Protein AF-A0A375HVG2-F1 (afdb_monomer_lite)

Secondary structure (DSSP, 8-state):
-HHHHHHHHHHHHHHHHHHHHHHHHHHHHTT-GGGPPP----HHHHHHHHHHHHHHHHHHHHHHHHSBTTB-----GGG--BTTBSSHHHHHHHT----HHHHHHHHHHHHTTTHHHHHHHHHHHHHHHHB-TTSTTSEEEETTEEEEEEE--EEEESSSS-EEEE-TTTHHHHHHHHHHHHHHHHHTT-HHHHHHHHH--TTS-EETTEEEEETTEEEEE-SSEEEEEEEPP--

pLDDT: mean 88.25, std 8.37, range [32.62, 95.25]

Sequence (235 aa):
MYNALVEAFRSAQGASLDAYDRVCALAAQVRADATIVPVPIDQAGDFRRFLRRLVASLIDRASKEFGIEGAPVCIDETRIPVNGHPNIWEAIRAGDTPDLDRYWRVLAERYQASGRALAYRQVAETLAAALQFDQPNAVRRHAKVVRLRLKAPSLPVAAARPSRRVAADAHADVRAALLALAAYAQDAGEPALAGCLRQFDHGEVFAAQQRRTFPGLDVLQYNEYWELRFAARLG

Organism: NCBI:txid1040979

Structure (mmCIF, N/CA/C/O backbone):
data_AF-A0A375HVG2-F1
#
_entry.id   AF-A0A375HVG2-F1
#
loop_
_atom_site.group_PDB
_atom_site.id
_atom_site.type_symbol
_atom_site.label_atom_id
_atom_site.label_alt_id
_atom_site.label_comp_id
_atom_site.label_asym_id
_atom_site.label_entity_id
_atom_site.label_seq_id
_atom_site.pdbx_PDB_ins_code
_atom_site.Cartn_x
_atom_site.Cartn_y
_atom_site.Cartn_z
_atom_site.occupancy
_atom_site.B_iso_or_equiv
_atom_site.auth_seq_id
_atom_site.auth_comp_id
_atom_site.auth_asym_id
_atom_site.auth_atom_id
_atom_site.pdbx_PDB_model_num
ATOM 1 N N . MET A 1 1 ? -0.424 6.682 -23.357 1.00 82.75 1 MET A N 1
ATOM 2 C CA . MET A 1 1 ? 0.373 7.654 -22.575 1.00 82.75 1 MET A CA 1
ATOM 3 C C . MET A 1 1 ? 1.664 7.025 -22.063 1.00 82.75 1 MET A C 1
ATOM 5 O O . MET A 1 1 ? 2.717 7.625 -22.229 1.00 82.75 1 MET A O 1
ATOM 9 N N . TYR A 1 2 ? 1.615 5.835 -21.463 1.00 89.75 2 TYR A N 1
ATOM 10 C CA . TYR A 1 2 ? 2.801 5.157 -20.939 1.00 89.75 2 TYR A CA 1
ATOM 11 C C . TYR A 1 2 ? 3.725 4.650 -22.050 1.00 89.75 2 TYR A C 1
ATOM 13 O O . TYR A 1 2 ? 4.940 4.767 -21.919 1.00 89.75 2 TYR A O 1
ATOM 21 N N . ASN A 1 3 ? 3.174 4.179 -23.174 1.00 91.06 3 ASN A N 1
ATOM 22 C CA . ASN A 1 3 ? 3.994 3.713 -24.297 1.00 91.06 3 ASN A CA 1
ATOM 23 C C . ASN A 1 3 ? 4.786 4.860 -24.941 1.00 91.06 3 ASN A C 1
ATOM 25 O O . ASN A 1 3 ? 5.953 4.681 -25.265 1.00 91.06 3 ASN A O 1
ATOM 29 N N . ALA A 1 4 ? 4.214 6.067 -25.004 1.00 91.94 4 ALA A N 1
ATOM 30 C CA . ALA A 1 4 ? 4.925 7.253 -25.485 1.00 91.94 4 ALA A CA 1
ATOM 31 C C . ALA A 1 4 ? 6.157 7.591 -24.618 1.00 91.94 4 ALA A C 1
ATOM 33 O O . ALA A 1 4 ? 7.190 7.997 -25.140 1.00 91.94 4 ALA A O 1
ATOM 34 N N . LEU A 1 5 ? 6.087 7.379 -23.295 1.00 92.56 5 LEU A N 1
ATOM 35 C CA . LEU A 1 5 ? 7.249 7.534 -22.407 1.00 92.56 5 LEU A CA 1
ATOM 36 C C . LEU A 1 5 ? 8.311 6.457 -22.658 1.00 92.56 5 LEU A C 1
ATOM 38 O O . LEU A 1 5 ? 9.505 6.749 -22.611 1.00 92.56 5 LEU A O 1
ATOM 42 N N . VAL A 1 6 ? 7.887 5.221 -22.930 1.00 93.12 6 VAL A N 1
ATOM 43 C CA . VAL A 1 6 ? 8.789 4.115 -23.284 1.00 93.12 6 VAL A CA 1
ATOM 44 C C . VAL A 1 6 ? 9.513 4.400 -24.602 1.00 93.12 6 VAL A C 1
ATOM 46 O O . VAL A 1 6 ? 10.727 4.215 -24.687 1.00 93.12 6 VAL A O 1
ATOM 49 N N . GLU A 1 7 ? 8.793 4.895 -25.607 1.00 93.00 7 GLU A N 1
ATOM 50 C CA . GLU A 1 7 ? 9.349 5.307 -26.900 1.00 93.00 7 GLU A CA 1
ATOM 51 C C . GLU A 1 7 ? 10.313 6.489 -26.756 1.00 93.00 7 GLU A C 1
ATOM 53 O O . GLU A 1 7 ? 11.428 6.433 -27.274 1.00 93.00 7 GLU A O 1
ATOM 58 N N . ALA A 1 8 ? 9.941 7.518 -25.989 1.00 92.06 8 ALA A N 1
ATOM 59 C CA . ALA A 1 8 ? 10.806 8.666 -25.723 1.00 92.06 8 ALA A CA 1
ATOM 60 C C . ALA A 1 8 ? 12.113 8.253 -25.027 1.00 92.06 8 ALA A C 1
ATOM 62 O O . ALA A 1 8 ? 13.190 8.715 -25.405 1.00 92.06 8 ALA A O 1
ATOM 63 N N . PHE A 1 9 ? 12.042 7.343 -24.050 1.00 91.31 9 PHE A N 1
ATOM 64 C CA . PHE A 1 9 ? 13.231 6.829 -23.370 1.00 91.31 9 PHE A CA 1
ATOM 65 C C . PHE A 1 9 ? 14.149 6.058 -24.329 1.00 91.31 9 PHE A C 1
ATOM 67 O O . PHE A 1 9 ? 15.359 6.279 -24.334 1.00 91.31 9 PHE A O 1
ATOM 74 N N . ARG A 1 10 ? 13.587 5.204 -25.194 1.00 89.94 10 ARG A N 1
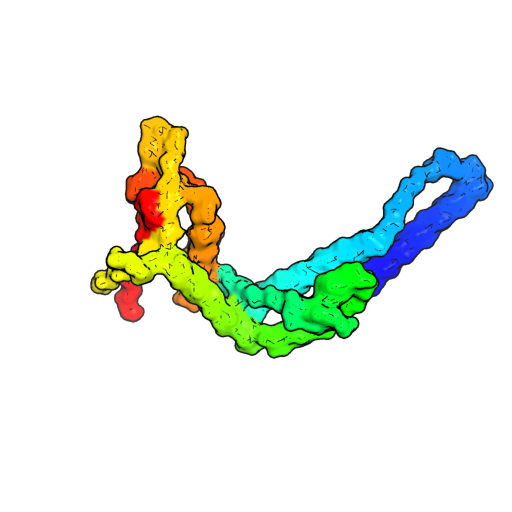ATOM 75 C CA . ARG A 1 10 ? 14.359 4.501 -26.233 1.00 89.94 10 ARG A CA 1
ATOM 76 C C . ARG A 1 10 ? 15.015 5.458 -27.217 1.00 89.94 10 ARG A C 1
ATOM 78 O O . ARG A 1 10 ? 16.192 5.302 -27.527 1.00 89.94 10 ARG A O 1
ATOM 85 N N . SER A 1 11 ? 14.274 6.466 -27.672 1.00 90.62 11 SER A N 1
ATOM 86 C CA . SER A 1 11 ? 14.813 7.497 -28.557 1.00 90.62 11 SER A CA 1
ATOM 87 C C . SER A 1 11 ? 15.970 8.251 -27.898 1.00 90.62 11 SER A C 1
ATOM 89 O O . SER A 1 11 ? 16.958 8.547 -28.566 1.00 90.62 11 SER A O 1
ATOM 91 N N . ALA A 1 12 ? 15.881 8.532 -26.595 1.00 89.38 12 ALA A N 1
ATOM 92 C CA . ALA A 1 12 ? 16.954 9.174 -25.843 1.00 89.38 12 ALA A CA 1
ATOM 93 C C . ALA A 1 12 ? 18.195 8.275 -25.706 1.00 89.38 12 ALA A C 1
ATOM 95 O O . ALA A 1 12 ? 19.315 8.762 -25.852 1.00 89.38 12 ALA A O 1
ATOM 96 N N . GLN A 1 13 ? 18.018 6.966 -25.483 1.00 89.38 13 GLN A N 1
ATOM 97 C CA . GLN A 1 13 ? 19.133 6.010 -25.469 1.00 89.38 13 GLN A CA 1
ATOM 98 C C . GLN A 1 13 ? 19.845 5.943 -26.826 1.00 89.38 13 GLN A C 1
ATOM 100 O O . GLN A 1 13 ? 21.074 5.989 -26.862 1.00 89.38 13 GLN A O 1
ATOM 105 N N . GLY A 1 14 ? 19.084 5.897 -27.927 1.00 88.12 14 GLY A N 1
ATOM 106 C CA . GLY A 1 14 ? 19.636 5.934 -29.285 1.00 88.12 14 GLY A CA 1
ATOM 107 C C . GLY A 1 14 ? 20.424 7.217 -29.549 1.00 88.12 14 GLY A C 1
ATOM 108 O O . GLY A 1 14 ? 21.601 7.162 -29.886 1.00 88.12 14 GLY A O 1
ATOM 109 N N . ALA A 1 15 ? 19.830 8.379 -29.265 1.00 89.06 15 ALA A N 1
ATOM 110 C CA . ALA A 1 15 ? 20.497 9.668 -29.450 1.00 89.06 15 ALA A CA 1
ATOM 111 C C . ALA A 1 15 ? 21.774 9.817 -28.600 1.00 89.06 15 ALA A C 1
ATOM 113 O O . ALA A 1 15 ? 22.742 10.440 -29.041 1.00 89.06 15 ALA A O 1
ATOM 114 N N . SER A 1 16 ? 21.790 9.248 -27.389 1.00 86.81 16 SER A N 1
ATOM 115 C CA . SER A 1 16 ? 22.972 9.238 -26.521 1.00 86.81 16 SER A CA 1
ATOM 116 C C . SER A 1 16 ? 24.096 8.371 -27.085 1.00 86.81 16 SER A C 1
ATOM 118 O O . SER A 1 16 ? 25.260 8.752 -26.965 1.00 86.81 16 SER A O 1
ATOM 120 N N . LEU A 1 17 ? 23.765 7.228 -27.690 1.00 86.19 17 LEU A N 1
ATOM 121 C CA . LEU A 1 17 ? 24.739 6.367 -28.358 1.00 86.19 17 LEU A CA 1
ATOM 122 C C . LEU A 1 17 ? 25.322 7.069 -29.584 1.00 86.19 17 LEU A C 1
ATOM 124 O O . LEU A 1 17 ? 26.533 7.220 -29.676 1.00 86.19 17 LEU A O 1
ATOM 128 N N . ASP A 1 18 ? 24.462 7.624 -30.440 1.00 88.56 18 ASP A N 1
ATOM 129 C CA . ASP A 1 18 ? 24.886 8.364 -31.631 1.00 88.56 18 ASP A CA 1
ATOM 130 C C . ASP A 1 18 ? 25.778 9.565 -31.278 1.00 88.56 18 ASP A C 1
ATOM 132 O O . ASP A 1 18 ? 26.654 9.971 -32.043 1.00 88.56 18 ASP A O 1
ATOM 136 N N . ALA A 1 19 ? 25.529 10.216 -30.138 1.00 87.88 19 ALA A N 1
ATOM 137 C CA . ALA A 1 19 ? 26.377 11.295 -29.643 1.00 87.88 19 ALA A CA 1
ATOM 138 C C . ALA A 1 19 ? 27.746 10.778 -29.175 1.00 87.88 19 ALA A C 1
ATOM 140 O O . ALA A 1 19 ? 28.762 11.393 -29.499 1.00 87.88 19 ALA A O 1
ATOM 141 N N . TYR A 1 20 ? 27.778 9.652 -28.459 1.00 86.81 20 TYR A N 1
ATOM 142 C CA . TYR A 1 20 ? 29.020 9.024 -28.014 1.00 86.81 20 TYR A CA 1
ATOM 143 C C . TYR A 1 20 ? 29.871 8.556 -29.202 1.00 86.81 20 TYR A C 1
ATOM 145 O O . TYR A 1 20 ? 31.042 8.919 -29.294 1.00 86.81 20 TYR A O 1
ATOM 153 N N . ASP A 1 21 ? 29.260 7.875 -30.172 1.00 87.50 21 ASP A N 1
ATOM 154 C CA . ASP A 1 21 ? 29.932 7.396 -31.382 1.00 87.50 21 ASP A CA 1
ATOM 155 C C . ASP A 1 21 ? 30.514 8.552 -32.207 1.00 87.50 21 ASP A C 1
ATOM 157 O O . ASP A 1 21 ? 31.628 8.459 -32.728 1.00 87.50 21 ASP A O 1
ATOM 161 N N . ARG A 1 22 ? 29.811 9.693 -32.269 1.00 88.50 22 ARG A N 1
ATOM 162 C CA . ARG A 1 22 ? 30.330 10.919 -32.897 1.00 88.50 22 ARG A CA 1
ATOM 163 C C . ARG A 1 22 ? 31.565 11.465 -32.186 1.00 88.50 22 ARG A C 1
ATOM 165 O O . ARG A 1 22 ? 32.509 11.873 -32.859 1.00 88.50 22 ARG A O 1
ATOM 172 N N . VAL A 1 23 ? 31.586 11.468 -30.853 1.00 87.81 23 VAL A N 1
ATOM 173 C CA . VAL A 1 23 ? 32.768 11.884 -30.078 1.00 87.81 23 VAL A CA 1
ATOM 174 C C . VAL A 1 23 ? 33.929 10.920 -30.316 1.00 87.81 23 VAL A C 1
ATOM 176 O O . VAL A 1 23 ? 35.047 11.375 -30.552 1.00 87.81 23 VAL A O 1
ATOM 179 N N . CYS A 1 24 ? 33.663 9.612 -30.336 1.00 87.00 24 CYS A N 1
ATOM 180 C CA . CYS A 1 24 ? 34.668 8.601 -30.654 1.00 87.00 24 CYS A CA 1
ATOM 181 C C . CYS A 1 24 ? 35.276 8.808 -32.047 1.00 87.00 24 CYS A C 1
ATOM 183 O O . CYS A 1 24 ? 36.497 8.837 -32.191 1.00 87.00 24 CYS A O 1
ATOM 185 N N . ALA A 1 25 ? 34.439 9.034 -33.061 1.00 87.88 25 ALA A N 1
ATOM 186 C CA . ALA A 1 25 ? 34.894 9.302 -34.421 1.00 87.88 25 ALA A CA 1
ATOM 187 C C . ALA A 1 25 ? 35.736 10.588 -34.521 1.00 87.88 25 ALA A C 1
ATOM 189 O O . ALA A 1 25 ? 36.753 10.606 -35.216 1.00 87.88 25 ALA A O 1
ATOM 190 N N . LEU A 1 26 ? 35.344 11.658 -33.820 1.00 89.31 26 LEU A N 1
ATOM 191 C CA . LEU A 1 26 ? 36.096 12.916 -33.794 1.00 89.31 26 LEU A CA 1
ATOM 192 C C . LEU A 1 26 ? 37.452 12.764 -33.096 1.00 89.31 26 LEU A C 1
ATOM 194 O O . LEU A 1 26 ? 38.451 13.270 -33.604 1.00 89.31 26 LEU A O 1
ATOM 198 N N . ALA A 1 27 ? 37.515 12.049 -31.971 1.00 88.06 27 ALA A N 1
ATOM 199 C CA . ALA A 1 27 ? 38.774 11.803 -31.270 1.00 88.06 27 ALA A CA 1
ATOM 200 C C . ALA A 1 27 ? 39.764 11.005 -32.134 1.00 88.06 27 ALA A C 1
ATOM 202 O O . ALA A 1 27 ? 40.949 11.346 -32.167 1.00 88.06 27 ALA A O 1
ATOM 203 N N . ALA A 1 28 ? 39.269 10.021 -32.892 1.00 87.50 28 ALA A N 1
ATOM 204 C CA . ALA A 1 28 ? 40.076 9.234 -33.820 1.00 87.50 28 ALA A CA 1
ATOM 205 C C . ALA A 1 28 ? 40.676 10.100 -34.938 1.00 87.50 28 ALA A C 1
ATOM 207 O O . ALA A 1 28 ? 41.849 9.952 -35.287 1.00 87.50 28 ALA A O 1
ATOM 208 N N . GLN A 1 29 ? 39.912 11.068 -35.462 1.00 90.31 29 GLN A N 1
ATOM 209 C CA . GLN A 1 29 ? 40.403 12.008 -36.479 1.00 90.31 29 GLN A CA 1
ATOM 210 C C . GLN A 1 29 ? 41.567 12.869 -35.971 1.00 90.31 29 GLN A C 1
ATOM 212 O O . GLN A 1 29 ? 42.506 13.135 -36.721 1.00 90.31 29 GLN A O 1
ATOM 217 N N . VAL A 1 30 ? 41.534 13.276 -34.698 1.00 91.50 30 VAL A N 1
ATOM 218 C CA . VAL A 1 30 ? 42.596 14.085 -34.074 1.00 91.50 30 VAL A CA 1
ATOM 219 C C . VAL A 1 30 ? 43.659 13.249 -33.350 1.00 91.50 30 VAL A C 1
ATOM 221 O O . VAL A 1 30 ? 44.536 13.815 -32.700 1.00 91.50 30 VAL A O 1
ATOM 224 N N . ARG A 1 31 ? 43.614 11.911 -33.468 1.00 85.62 31 ARG A N 1
ATOM 225 C CA . ARG A 1 31 ? 44.506 10.954 -32.781 1.00 85.62 31 ARG A CA 1
ATOM 226 C C . ARG A 1 31 ? 44.543 11.140 -31.257 1.00 85.62 31 ARG A C 1
ATOM 228 O O . ARG A 1 31 ? 45.582 10.953 -30.626 1.00 85.62 31 ARG A O 1
ATOM 235 N N . ALA A 1 32 ? 43.409 11.512 -30.668 1.00 85.62 32 ALA A N 1
ATOM 236 C CA . ALA A 1 32 ? 43.244 11.716 -29.230 1.00 85.62 32 ALA A CA 1
ATOM 237 C C . ALA A 1 32 ? 42.479 10.563 -28.558 1.00 85.62 32 ALA A C 1
ATOM 239 O O . ALA A 1 32 ? 41.893 10.758 -27.497 1.00 85.62 32 ALA A O 1
ATOM 240 N N . ASP A 1 33 ? 42.490 9.359 -29.136 1.00 79.31 33 ASP A N 1
ATOM 241 C CA . ASP A 1 33 ? 41.725 8.203 -28.640 1.00 79.31 33 ASP A CA 1
ATOM 242 C C . ASP A 1 33 ? 42.019 7.867 -27.171 1.00 79.31 33 ASP A C 1
ATOM 244 O O . ASP A 1 33 ? 41.121 7.505 -26.416 1.00 79.31 33 ASP A O 1
ATOM 248 N N . ALA A 1 34 ? 43.265 8.082 -26.731 1.00 75.12 34 ALA A N 1
ATOM 249 C CA . ALA A 1 34 ? 43.698 7.878 -25.347 1.00 75.12 34 ALA A CA 1
ATOM 250 C C . ALA A 1 34 ? 43.015 8.815 -24.327 1.00 75.12 34 ALA A C 1
ATOM 252 O O . ALA A 1 34 ? 43.119 8.588 -23.124 1.00 75.12 34 ALA A O 1
ATOM 253 N N . THR A 1 35 ? 42.336 9.870 -24.792 1.00 77.12 35 THR A N 1
ATOM 254 C CA . THR A 1 35 ? 41.565 10.797 -23.946 1.00 77.12 35 THR A CA 1
ATOM 255 C C . THR A 1 35 ? 40.099 10.394 -23.790 1.00 77.12 35 THR A C 1
ATOM 257 O O . THR A 1 35 ? 39.406 10.950 -22.937 1.00 77.12 35 THR A O 1
ATOM 260 N N . ILE A 1 36 ? 39.617 9.414 -24.567 1.00 78.69 36 ILE A N 1
ATOM 261 C CA . ILE A 1 36 ? 38.253 8.905 -24.423 1.00 78.69 36 ILE A CA 1
ATOM 262 C C . ILE A 1 36 ? 38.186 8.014 -23.189 1.00 78.69 36 ILE A C 1
ATOM 264 O O . ILE A 1 36 ? 38.867 6.995 -23.094 1.00 78.69 36 ILE A O 1
ATOM 268 N N . VAL A 1 37 ? 37.289 8.361 -22.271 1.00 76.00 37 VAL A N 1
ATOM 269 C CA . VAL A 1 37 ? 36.886 7.464 -21.189 1.00 76.00 37 VAL A CA 1
ATOM 270 C C . VAL A 1 37 ? 35.786 6.539 -21.725 1.00 76.00 37 VAL A C 1
ATOM 272 O O . VAL A 1 37 ? 34.735 7.037 -22.151 1.00 76.00 37 VAL A O 1
ATOM 275 N N . PRO A 1 38 ? 35.986 5.206 -21.725 1.00 67.19 38 PRO A N 1
ATOM 276 C CA . PRO A 1 38 ? 34.932 4.259 -22.060 1.00 67.19 38 PRO A CA 1
ATOM 277 C C . PRO A 1 38 ? 33.771 4.434 -21.084 1.00 67.19 38 PRO A C 1
ATOM 279 O O . PRO A 1 38 ? 33.933 4.229 -19.880 1.00 67.19 38 PRO A O 1
ATOM 282 N N . VAL A 1 39 ? 32.601 4.818 -21.588 1.00 69.69 39 VAL A N 1
ATOM 283 C CA . VAL A 1 39 ? 31.376 4.802 -20.788 1.00 69.69 39 VAL A CA 1
ATOM 284 C C . VAL A 1 39 ? 30.728 3.443 -21.027 1.00 69.69 39 VAL A C 1
ATOM 286 O O . VAL A 1 39 ? 30.346 3.161 -22.160 1.00 69.69 39 VAL A O 1
ATOM 289 N N . PRO A 1 40 ? 30.616 2.561 -20.020 1.00 65.69 40 PRO A N 1
ATOM 290 C CA . PRO A 1 40 ? 29.886 1.313 -20.188 1.00 65.69 40 PRO A CA 1
ATOM 291 C C . PRO A 1 40 ? 28.398 1.636 -20.365 1.00 65.69 40 PRO A C 1
ATOM 293 O O . PRO A 1 40 ? 27.704 1.962 -19.403 1.00 65.69 40 PRO A O 1
ATOM 296 N N . ILE A 1 41 ? 27.912 1.580 -21.606 1.00 70.19 41 ILE A N 1
ATOM 297 C CA . ILE A 1 41 ? 26.507 1.839 -21.929 1.00 70.19 41 ILE A CA 1
ATOM 298 C C . ILE A 1 41 ? 25.724 0.519 -21.820 1.00 70.19 41 ILE A C 1
ATOM 300 O O . ILE A 1 41 ? 25.586 -0.218 -22.794 1.00 70.19 41 ILE A O 1
ATOM 304 N N . ASP A 1 42 ? 25.189 0.208 -20.635 1.00 78.50 42 ASP A N 1
ATOM 305 C CA . ASP A 1 42 ? 24.271 -0.929 -20.438 1.00 78.50 42 ASP A CA 1
ATOM 306 C C . ASP A 1 42 ? 22.830 -0.542 -20.817 1.00 78.50 42 ASP A C 1
ATOM 308 O O . ASP A 1 42 ? 21.940 -0.409 -19.973 1.00 78.50 42 ASP A O 1
ATOM 312 N N . GLN A 1 43 ? 22.586 -0.335 -22.117 1.00 80.56 43 GLN A N 1
ATOM 313 C CA . GLN A 1 43 ? 21.276 0.117 -22.605 1.00 80.56 43 GLN A CA 1
ATOM 314 C C . GLN A 1 43 ? 20.146 -0.844 -22.232 1.00 80.56 43 GLN A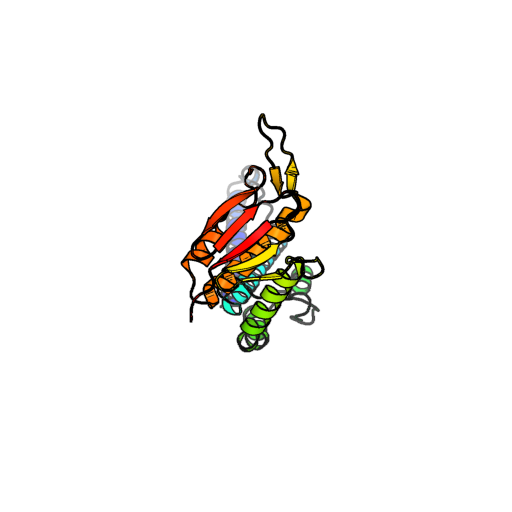 C 1
ATOM 316 O O . GLN A 1 43 ? 19.058 -0.404 -21.855 1.00 80.56 43 GLN A O 1
ATOM 321 N N . ALA A 1 44 ? 20.403 -2.152 -22.316 1.00 83.25 44 ALA A N 1
ATOM 322 C CA . ALA A 1 44 ? 19.414 -3.178 -22.019 1.00 83.25 44 ALA A CA 1
ATOM 323 C C . ALA A 1 44 ? 19.092 -3.237 -20.517 1.00 83.25 44 ALA A C 1
ATOM 325 O O . ALA A 1 44 ? 17.917 -3.313 -20.139 1.00 83.25 44 ALA A O 1
ATOM 326 N N . GLY A 1 45 ? 20.106 -3.164 -19.650 1.00 87.06 45 GLY A N 1
ATOM 327 C CA . GLY A 1 45 ? 19.926 -3.135 -18.202 1.00 87.06 45 GLY A CA 1
ATOM 328 C C . GLY A 1 45 ? 19.232 -1.864 -17.721 1.00 87.06 45 GLY A C 1
ATOM 329 O O . GLY A 1 45 ? 18.293 -1.943 -16.921 1.00 87.06 45 GLY A O 1
ATOM 330 N N . ASP A 1 46 ? 19.616 -0.705 -18.252 1.00 88.69 46 ASP A N 1
ATOM 331 C CA . ASP A 1 46 ? 18.998 0.574 -17.903 1.00 88.69 46 ASP A CA 1
ATOM 332 C C . ASP A 1 46 ? 17.564 0.681 -18.418 1.00 88.69 46 ASP A C 1
ATOM 334 O O . ASP A 1 46 ? 16.679 1.112 -17.674 1.00 88.69 46 ASP A O 1
ATOM 338 N N . PHE A 1 47 ? 17.287 0.186 -19.628 1.00 90.12 47 PHE A N 1
ATOM 339 C CA . PHE A 1 47 ? 15.924 0.094 -20.147 1.00 90.12 47 PHE A CA 1
ATOM 340 C C . PHE A 1 47 ? 15.053 -0.816 -19.277 1.00 90.12 47 PHE A C 1
ATOM 342 O O . PHE A 1 47 ? 13.937 -0.451 -18.902 1.00 90.12 47 PHE A O 1
ATOM 349 N N . ARG A 1 48 ? 15.580 -1.973 -18.858 1.00 92.56 48 ARG A N 1
ATOM 350 C CA . ARG A 1 48 ? 14.872 -2.880 -17.946 1.00 92.56 48 ARG A CA 1
ATOM 351 C C . ARG A 1 48 ? 14.595 -2.218 -16.594 1.00 92.56 48 ARG A C 1
ATOM 353 O O . ARG A 1 48 ? 13.494 -2.353 -16.061 1.00 92.56 48 ARG A O 1
ATOM 360 N N . ARG A 1 49 ? 15.564 -1.499 -16.017 1.00 92.44 49 ARG A N 1
ATOM 361 C CA . ARG A 1 49 ? 15.382 -0.751 -14.757 1.00 92.44 49 ARG A CA 1
ATOM 362 C C . ARG A 1 49 ? 14.336 0.349 -14.904 1.00 92.44 49 ARG A C 1
ATOM 364 O O . ARG A 1 49 ? 13.489 0.490 -14.021 1.00 92.44 49 ARG A O 1
ATOM 371 N N . PHE A 1 50 ? 14.371 1.086 -16.011 1.00 93.56 50 PHE A N 1
ATOM 372 C CA . PHE A 1 50 ? 13.376 2.099 -16.345 1.00 93.56 50 PHE A CA 1
ATOM 373 C C . PHE A 1 50 ? 11.972 1.491 -16.419 1.00 93.56 50 PHE A C 1
ATOM 375 O O . PHE A 1 50 ? 11.087 1.940 -15.690 1.00 93.56 50 PHE A O 1
ATOM 382 N N . LEU A 1 51 ? 11.786 0.416 -17.194 1.00 94.38 51 LEU A N 1
ATOM 383 C CA . LEU A 1 51 ? 10.503 -0.284 -17.296 1.00 94.38 51 LEU A CA 1
ATOM 384 C C . LEU A 1 51 ? 10.005 -0.764 -15.933 1.00 94.38 51 LEU A C 1
ATOM 386 O O . LEU A 1 51 ? 8.841 -0.554 -15.599 1.00 94.38 51 LEU A O 1
ATOM 390 N N . ARG A 1 52 ? 10.881 -1.352 -15.108 1.00 94.56 52 ARG A N 1
ATOM 391 C CA . ARG A 1 52 ? 10.494 -1.814 -13.767 1.00 94.56 52 ARG A CA 1
ATOM 392 C C . ARG A 1 52 ? 9.988 -0.677 -12.885 1.00 94.56 52 ARG A C 1
ATOM 394 O O . ARG A 1 52 ? 8.988 -0.846 -12.194 1.00 94.56 52 ARG A O 1
ATOM 401 N N . ARG A 1 53 ? 10.668 0.472 -12.908 1.00 94.94 53 ARG A N 1
ATOM 402 C CA . ARG A 1 53 ? 10.257 1.659 -12.146 1.00 94.94 53 ARG A CA 1
ATOM 403 C C . ARG A 1 53 ? 8.947 2.230 -12.676 1.00 94.94 53 ARG A C 1
ATOM 405 O O . ARG A 1 53 ? 8.067 2.530 -11.878 1.00 94.94 53 ARG A O 1
ATOM 412 N N . LEU A 1 54 ? 8.799 2.327 -13.996 1.00 95.25 54 LEU A N 1
ATOM 413 C CA . LEU A 1 54 ? 7.587 2.842 -14.628 1.00 95.25 54 LEU A CA 1
ATOM 414 C C . LEU A 1 54 ? 6.368 1.970 -14.301 1.00 95.25 54 LEU A C 1
ATOM 416 O O . LEU A 1 54 ? 5.322 2.502 -13.938 1.00 95.25 54 LEU A O 1
ATOM 420 N N . VAL A 1 55 ? 6.516 0.643 -14.356 1.00 94.88 55 VAL A N 1
ATOM 421 C CA . VAL A 1 55 ? 5.459 -0.304 -13.973 1.00 94.88 55 VAL A CA 1
ATOM 422 C C . VAL A 1 55 ? 5.135 -0.218 -12.487 1.00 94.88 55 VAL A C 1
ATOM 424 O O . VAL A 1 55 ? 3.959 -0.151 -12.142 1.00 94.88 55 VAL A O 1
ATOM 427 N N . ALA A 1 56 ? 6.139 -0.150 -11.608 1.00 93.94 56 ALA A N 1
ATOM 428 C CA . ALA A 1 56 ? 5.904 0.025 -10.175 1.00 93.94 56 ALA A CA 1
ATOM 429 C C . ALA A 1 56 ? 5.116 1.315 -9.885 1.00 93.94 56 ALA A C 1
ATOM 431 O O . ALA A 1 56 ? 4.153 1.290 -9.124 1.00 93.94 56 ALA A O 1
ATOM 432 N N . SER A 1 57 ? 5.469 2.427 -10.537 1.00 94.62 57 SER A N 1
ATOM 433 C CA . SER A 1 57 ? 4.734 3.690 -10.419 1.00 94.62 57 SER A CA 1
ATOM 434 C C . SER A 1 57 ? 3.322 3.619 -11.006 1.00 94.62 57 SER A C 1
ATOM 436 O O . SER A 1 57 ? 2.404 4.220 -10.455 1.00 94.62 57 SER A O 1
ATOM 438 N N . LEU A 1 58 ? 3.122 2.887 -12.106 1.00 95.25 58 LEU A N 1
ATOM 439 C CA . LEU A 1 58 ? 1.801 2.659 -12.696 1.00 95.25 58 LEU A CA 1
ATOM 440 C C . LEU A 1 58 ? 0.904 1.855 -11.747 1.00 95.25 58 LEU A C 1
ATOM 442 O O . LEU A 1 58 ? -0.245 2.239 -11.538 1.00 95.25 58 LEU A O 1
ATOM 446 N N . ILE A 1 59 ? 1.426 0.780 -11.152 1.00 94.44 59 ILE A N 1
ATOM 447 C CA . ILE A 1 59 ? 0.696 -0.052 -10.186 1.00 94.44 59 ILE A CA 1
ATOM 448 C C . ILE A 1 59 ? 0.387 0.747 -8.918 1.00 94.44 59 ILE A C 1
ATOM 450 O O . ILE A 1 59 ? -0.754 0.735 -8.472 1.00 94.44 59 ILE A O 1
ATOM 454 N N . ASP A 1 60 ? 1.353 1.491 -8.373 1.00 93.69 60 ASP A N 1
ATOM 455 C CA . ASP A 1 60 ? 1.136 2.369 -7.213 1.00 93.69 60 ASP A CA 1
ATOM 456 C C . ASP A 1 60 ? 0.049 3.418 -7.495 1.00 93.69 60 ASP A C 1
ATOM 458 O O . ASP A 1 60 ? -0.844 3.638 -6.674 1.00 93.69 60 ASP A O 1
ATOM 462 N N . ARG A 1 61 ? 0.059 4.013 -8.694 1.00 94.81 61 ARG A N 1
ATOM 463 C CA . ARG A 1 61 ? -1.007 4.916 -9.131 1.00 94.81 61 ARG A CA 1
ATOM 464 C C . ARG A 1 61 ? -2.357 4.203 -9.191 1.00 94.81 61 ARG A C 1
ATOM 466 O O . ARG A 1 61 ? -3.309 4.705 -8.609 1.00 94.81 61 ARG A O 1
ATOM 473 N N . ALA A 1 62 ? -2.450 3.060 -9.869 1.00 93.56 62 ALA A N 1
ATOM 474 C CA . ALA A 1 62 ? -3.694 2.296 -9.987 1.00 93.56 62 ALA A CA 1
ATOM 475 C C . ALA A 1 62 ? -4.238 1.884 -8.609 1.00 93.56 62 ALA A C 1
ATOM 477 O O . ALA A 1 62 ? -5.429 2.006 -8.336 1.00 93.56 62 ALA A O 1
ATOM 478 N N . SER A 1 63 ? -3.349 1.457 -7.715 1.00 93.06 63 SER A N 1
ATOM 479 C CA . SER A 1 63 ? -3.656 1.075 -6.340 1.00 93.06 63 SER A CA 1
ATOM 480 C C . SER A 1 63 ? -4.286 2.235 -5.557 1.00 93.06 63 SER A C 1
ATOM 482 O O . SER A 1 63 ? -5.276 2.050 -4.848 1.00 93.06 63 SER A O 1
ATOM 484 N N . LYS A 1 64 ? -3.777 3.459 -5.732 1.00 91.94 64 LYS A N 1
ATOM 485 C CA . LYS A 1 64 ? -4.348 4.673 -5.125 1.00 91.94 64 LYS A CA 1
ATOM 486 C C . LYS A 1 64 ? -5.641 5.129 -5.804 1.00 91.94 64 LYS A C 1
ATOM 488 O O . LYS A 1 64 ? -6.577 5.508 -5.112 1.00 91.94 64 LYS A O 1
ATOM 493 N N . GLU A 1 65 ? -5.692 5.093 -7.135 1.00 93.31 65 GLU A N 1
ATOM 494 C CA . GLU A 1 65 ? -6.808 5.610 -7.942 1.00 93.31 65 GLU A CA 1
ATOM 495 C C . GLU A 1 65 ? -8.067 4.740 -7.815 1.00 93.31 65 GLU A C 1
ATOM 497 O O . GLU A 1 65 ? -9.174 5.265 -7.719 1.00 93.31 65 GLU A O 1
ATOM 502 N N . PHE A 1 66 ? -7.905 3.416 -7.757 1.00 92.38 66 PHE A N 1
ATOM 503 C CA . PHE A 1 66 ? -9.018 2.469 -7.639 1.00 92.38 66 PHE A CA 1
ATOM 504 C C . PHE A 1 66 ? -9.350 2.080 -6.190 1.00 92.38 66 PHE A C 1
ATOM 506 O O . PHE A 1 66 ? -10.335 1.380 -5.952 1.00 92.38 66 PHE A O 1
ATOM 513 N N . GLY A 1 67 ? -8.528 2.501 -5.225 1.00 89.69 67 GLY A N 1
ATOM 514 C CA . GLY A 1 67 ? -8.739 2.263 -3.799 1.00 89.69 67 GLY A CA 1
ATOM 515 C C . GLY A 1 67 ? -9.670 3.282 -3.139 1.00 89.69 67 GLY A C 1
ATOM 516 O O . GLY A 1 67 ? -10.475 3.954 -3.786 1.00 89.69 67 GLY A O 1
ATOM 517 N N . ILE A 1 68 ? -9.552 3.394 -1.817 1.00 86.50 68 ILE A N 1
ATOM 518 C CA . ILE A 1 68 ? -10.185 4.460 -1.032 1.00 86.50 68 ILE A CA 1
ATOM 519 C C . ILE A 1 68 ? -9.110 5.384 -0.453 1.00 86.50 68 ILE A C 1
ATOM 521 O O . ILE A 1 68 ? -7.934 5.027 -0.351 1.00 86.50 68 ILE A O 1
ATOM 525 N N . GLU A 1 69 ? -9.499 6.597 -0.070 1.00 83.00 69 GLU A N 1
ATOM 526 C CA . GLU A 1 69 ? -8.551 7.591 0.426 1.00 83.00 69 GLU A CA 1
ATOM 527 C C . GLU A 1 69 ? -7.839 7.101 1.701 1.00 83.00 69 GLU A C 1
ATOM 529 O O . GLU A 1 69 ? -8.445 6.864 2.745 1.00 83.00 69 GLU A O 1
ATOM 534 N N . GLY A 1 70 ? -6.516 6.946 1.618 1.00 77.94 70 GLY A N 1
ATOM 535 C CA . GLY A 1 70 ? -5.694 6.437 2.718 1.00 77.94 70 GLY A CA 1
ATOM 536 C C . GLY A 1 70 ? -5.656 4.911 2.861 1.00 77.94 70 GLY A C 1
ATOM 537 O O . GLY A 1 70 ? -4.861 4.432 3.665 1.00 77.94 70 GLY A O 1
ATOM 538 N N . ALA A 1 71 ? -6.423 4.157 2.068 1.00 85.62 71 ALA A N 1
ATOM 539 C CA . ALA A 1 71 ? -6.273 2.708 1.921 1.00 85.62 71 ALA A CA 1
ATOM 540 C C . ALA A 1 71 ? -6.277 2.326 0.430 1.00 85.62 71 ALA A C 1
ATOM 542 O O . ALA A 1 71 ? -7.336 2.076 -0.159 1.00 85.62 71 ALA A O 1
ATOM 543 N N . PRO A 1 72 ? -5.089 2.316 -0.202 1.00 87.25 72 PRO A N 1
ATOM 544 C CA . PRO A 1 72 ? -4.964 1.930 -1.596 1.00 87.25 72 PRO A CA 1
ATOM 545 C C . PRO A 1 72 ? -5.287 0.436 -1.756 1.00 87.25 72 PRO A C 1
ATOM 547 O O . PRO A 1 72 ? -5.037 -0.366 -0.854 1.00 87.25 72 PRO A O 1
ATOM 550 N N . VAL A 1 73 ? -5.864 0.056 -2.895 1.00 91.94 73 VAL A N 1
ATOM 551 C CA . VAL A 1 73 ? -6.266 -1.330 -3.149 1.00 91.94 73 VAL A CA 1
ATOM 552 C C . VAL A 1 73 ? -5.042 -2.189 -3.450 1.00 91.94 73 VAL A C 1
ATOM 554 O O . VAL A 1 73 ? -4.231 -1.837 -4.307 1.00 91.94 73 VAL A O 1
ATOM 557 N N . CYS A 1 74 ? -4.892 -3.333 -2.780 1.00 89.81 74 CYS A N 1
ATOM 558 C CA . CYS A 1 74 ? -3.827 -4.269 -3.136 1.00 89.81 74 CYS A CA 1
ATOM 559 C C . CYS A 1 74 ? -4.139 -4.900 -4.502 1.00 89.81 74 CYS A C 1
ATOM 561 O O . CYS A 1 74 ? -5.146 -5.595 -4.669 1.00 89.81 74 CYS A O 1
ATOM 563 N N . ILE A 1 75 ? -3.285 -4.606 -5.480 1.00 91.44 75 ILE A N 1
ATOM 564 C CA . ILE A 1 75 ? -3.313 -5.192 -6.818 1.00 91.44 75 ILE A CA 1
ATOM 565 C C . ILE A 1 75 ? -2.386 -6.400 -6.783 1.00 91.44 75 ILE A C 1
ATOM 567 O O . ILE A 1 75 ? -1.266 -6.289 -6.305 1.00 91.44 75 ILE A O 1
ATOM 571 N N . ASP A 1 76 ? -2.860 -7.540 -7.278 1.00 89.00 76 ASP A N 1
ATOM 572 C CA . ASP A 1 76 ? -2.030 -8.731 -7.443 1.00 89.00 76 ASP A CA 1
ATOM 573 C C . ASP A 1 76 ? -1.525 -8.783 -8.884 1.00 89.00 76 ASP A C 1
ATOM 575 O O . ASP A 1 76 ? -2.146 -9.374 -9.775 1.00 89.00 76 ASP A O 1
ATOM 579 N N . GLU A 1 77 ? -0.405 -8.110 -9.129 1.00 87.88 77 GLU A N 1
ATOM 580 C CA . GLU A 1 77 ? 0.193 -8.020 -10.455 1.00 87.88 77 GLU A CA 1
ATOM 581 C C . GLU A 1 77 ? 0.813 -9.338 -10.939 1.00 87.88 77 GLU A C 1
ATOM 583 O O . GLU A 1 77 ? 1.093 -9.484 -12.129 1.00 87.88 77 GLU A O 1
ATOM 588 N N . THR A 1 78 ? 0.985 -10.328 -10.054 1.00 89.50 78 THR A N 1
ATOM 589 C CA . THR A 1 78 ? 1.521 -11.651 -10.415 1.00 89.50 78 THR A CA 1
ATOM 590 C C . THR A 1 78 ? 0.514 -12.510 -11.180 1.00 89.50 78 THR A C 1
ATOM 592 O O . THR A 1 78 ? 0.887 -13.511 -11.791 1.00 89.50 78 THR A O 1
ATOM 595 N N . ARG A 1 79 ? -0.761 -12.099 -11.189 1.00 88.12 79 ARG A N 1
ATOM 596 C CA . ARG A 1 79 ? -1.886 -12.827 -11.797 1.00 88.12 79 ARG A CA 1
ATOM 597 C C . ARG A 1 79 ? -2.515 -12.099 -12.981 1.00 88.12 79 ARG A C 1
ATOM 599 O O . ARG A 1 79 ? -3.676 -12.359 -13.313 1.00 88.12 79 ARG A O 1
ATOM 606 N N . ILE A 1 80 ? -1.800 -11.148 -13.577 1.00 90.12 80 ILE A N 1
ATOM 607 C CA . ILE A 1 80 ? -2.291 -10.356 -14.707 1.00 90.12 80 ILE A CA 1
ATOM 608 C C . ILE A 1 80 ? -1.405 -10.644 -15.922 1.00 90.12 80 ILE A C 1
ATOM 610 O O . ILE A 1 80 ? -0.308 -10.089 -16.005 1.00 90.12 80 ILE A O 1
ATOM 614 N N . PRO A 1 81 ? -1.859 -11.491 -16.863 1.00 90.12 81 PRO A N 1
ATOM 615 C CA . PRO A 1 81 ? -1.045 -11.893 -18.002 1.00 90.12 81 PRO A CA 1
ATOM 616 C C . PRO A 1 81 ? -0.809 -10.731 -18.971 1.00 90.12 81 PRO A C 1
ATOM 618 O O . PRO A 1 81 ? -1.709 -9.931 -19.238 1.00 90.12 81 PRO A O 1
ATOM 621 N N . VAL A 1 82 ? 0.403 -10.658 -19.529 1.00 91.38 82 VAL A N 1
ATOM 622 C CA . VAL A 1 82 ? 0.823 -9.609 -20.474 1.00 91.38 82 VAL A CA 1
ATOM 623 C C . VAL A 1 82 ? 1.718 -10.212 -21.550 1.00 91.38 82 VAL A C 1
ATOM 625 O O . VAL A 1 82 ? 2.668 -10.917 -21.234 1.00 91.38 82 VAL A O 1
ATOM 628 N N . ASN A 1 83 ? 1.443 -9.916 -22.825 1.00 83.88 83 ASN A N 1
ATOM 629 C CA . ASN A 1 83 ? 2.255 -10.348 -23.975 1.00 83.88 83 ASN A CA 1
ATOM 630 C C . ASN A 1 83 ? 2.570 -11.861 -24.008 1.00 83.88 83 ASN A C 1
ATOM 632 O O . ASN A 1 83 ? 3.657 -12.259 -24.404 1.00 83.88 83 ASN A O 1
ATOM 636 N N . GLY A 1 84 ? 1.632 -12.709 -23.574 1.00 85.62 84 GLY A N 1
ATOM 637 C CA . GLY A 1 84 ? 1.836 -14.164 -23.513 1.00 85.62 84 GLY A CA 1
ATOM 638 C C . GLY A 1 84 ? 2.609 -14.654 -22.282 1.00 85.62 84 GLY A C 1
ATOM 639 O O . GLY A 1 84 ? 2.739 -15.861 -22.103 1.00 85.62 84 GLY A O 1
ATOM 640 N N . HIS A 1 85 ? 3.056 -13.750 -21.407 1.00 90.88 85 HIS A N 1
ATOM 641 C CA . HIS A 1 85 ? 3.673 -14.082 -20.123 1.00 90.88 85 HIS A CA 1
ATOM 642 C C . HIS A 1 85 ? 2.635 -14.125 -18.992 1.00 90.88 85 HIS A C 1
ATOM 644 O O . HIS A 1 85 ? 1.651 -13.375 -19.038 1.00 90.88 85 HIS A O 1
ATOM 650 N N . PRO A 1 86 ? 2.867 -14.936 -17.943 1.00 91.38 86 PRO A N 1
ATOM 651 C CA . PRO A 1 86 ? 2.022 -14.995 -16.747 1.00 91.38 86 PRO A CA 1
ATOM 652 C C . PRO A 1 86 ? 1.804 -13.644 -16.059 1.00 91.38 86 PRO A C 1
ATOM 654 O O . PRO A 1 86 ? 0.720 -13.391 -15.534 1.00 91.38 86 PRO A O 1
ATOM 657 N N . ASN A 1 87 ? 2.821 -12.775 -16.068 1.00 93.38 87 ASN A N 1
ATOM 658 C CA . ASN A 1 87 ? 2.750 -11.438 -15.490 1.00 93.38 87 ASN A CA 1
ATOM 659 C C . ASN A 1 87 ? 3.703 -10.438 -16.160 1.00 93.38 87 ASN A C 1
ATOM 661 O O . ASN A 1 87 ? 4.614 -10.795 -16.911 1.00 93.38 87 ASN A O 1
ATOM 665 N N . ILE A 1 88 ? 3.499 -9.156 -15.844 1.00 93.12 88 ILE A N 1
ATOM 666 C CA . ILE A 1 88 ? 4.282 -8.043 -16.392 1.00 93.12 88 ILE A CA 1
ATOM 667 C C . ILE A 1 88 ? 5.773 -8.103 -16.023 1.00 93.12 88 ILE A C 1
ATOM 669 O O . ILE A 1 88 ? 6.624 -7.686 -16.809 1.00 93.12 88 ILE A O 1
ATOM 673 N N . TRP A 1 89 ? 6.116 -8.642 -14.850 1.00 93.94 89 TRP A N 1
ATOM 674 C CA . TRP A 1 89 ? 7.506 -8.735 -14.402 1.00 93.94 89 TRP A CA 1
ATOM 675 C C . TRP A 1 89 ? 8.290 -9.792 -15.174 1.00 93.94 89 TRP A C 1
ATOM 677 O O . TRP A 1 89 ? 9.476 -9.596 -15.445 1.00 93.94 89 TRP A O 1
ATOM 687 N N . GLU A 1 90 ? 7.637 -10.891 -15.542 1.00 93.69 90 GLU A N 1
ATOM 688 C CA . GLU A 1 90 ? 8.216 -11.940 -16.378 1.00 93.69 90 GLU A CA 1
ATOM 689 C C . GLU A 1 90 ? 8.450 -11.457 -17.806 1.00 93.69 90 GLU A C 1
ATOM 691 O O . GLU A 1 90 ? 9.557 -11.643 -18.311 1.00 93.69 90 GLU A O 1
ATOM 696 N N . ALA A 1 91 ? 7.502 -10.715 -18.388 1.00 92.88 91 ALA A N 1
ATOM 697 C CA . ALA A 1 91 ? 7.702 -10.068 -19.685 1.00 92.88 91 ALA A CA 1
ATOM 698 C C . ALA A 1 91 ? 8.947 -9.155 -19.676 1.00 92.88 91 ALA A C 1
ATOM 700 O O . ALA A 1 91 ? 9.834 -9.276 -20.520 1.00 92.88 91 ALA A O 1
ATOM 701 N N . ILE A 1 92 ? 9.089 -8.300 -18.655 1.00 93.19 92 ILE A N 1
ATOM 702 C CA . ILE A 1 92 ? 10.255 -7.408 -18.518 1.00 93.19 92 ILE A CA 1
ATOM 703 C C . ILE A 1 92 ? 11.559 -8.196 -18.301 1.00 93.19 92 ILE A C 1
ATOM 705 O O . ILE A 1 92 ? 12.627 -7.802 -18.783 1.00 93.19 92 ILE A O 1
ATOM 709 N N . ARG A 1 93 ? 11.504 -9.309 -17.557 1.00 91.56 93 ARG A N 1
ATOM 710 C CA . ARG A 1 93 ? 12.668 -10.175 -17.320 1.00 91.56 93 ARG A CA 1
ATOM 711 C C . ARG A 1 93 ? 13.125 -10.858 -18.608 1.00 91.56 93 ARG A C 1
ATOM 713 O O . ARG A 1 93 ? 14.331 -10.917 -18.836 1.00 91.56 93 ARG A O 1
ATOM 720 N N . ALA A 1 94 ? 12.182 -11.302 -19.438 1.00 90.50 94 ALA A N 1
ATOM 721 C CA . ALA A 1 94 ? 12.440 -11.886 -20.752 1.00 90.50 94 ALA A CA 1
ATOM 722 C C . ALA A 1 94 ? 13.034 -10.880 -21.757 1.00 90.50 94 ALA A C 1
ATOM 724 O O . ALA A 1 94 ? 13.596 -11.288 -22.766 1.00 90.50 94 ALA A O 1
ATOM 725 N N . GLY A 1 95 ? 12.984 -9.576 -21.454 1.00 88.50 95 GLY A N 1
ATOM 726 C CA . GLY A 1 95 ? 13.463 -8.510 -22.339 1.00 88.50 95 GLY A CA 1
ATOM 727 C C . GLY A 1 95 ? 12.371 -7.924 -23.233 1.00 88.50 95 GLY A C 1
ATOM 728 O O . GLY A 1 95 ? 12.654 -7.024 -24.023 1.00 88.50 95 GLY A O 1
ATOM 729 N N . ASP A 1 96 ? 11.126 -8.372 -23.068 1.00 90.81 96 ASP A N 1
ATOM 730 C CA . ASP A 1 96 ? 9.995 -7.847 -23.815 1.00 90.81 96 ASP A CA 1
ATOM 731 C C . ASP A 1 96 ? 9.581 -6.468 -23.307 1.00 90.81 96 ASP A C 1
ATOM 733 O O . ASP A 1 96 ? 9.791 -6.079 -22.154 1.00 90.81 96 ASP A O 1
ATOM 737 N N . THR A 1 97 ? 8.952 -5.709 -24.200 1.00 90.94 97 THR A N 1
ATOM 738 C CA . THR A 1 97 ? 8.378 -4.400 -23.880 1.00 90.94 97 THR A CA 1
ATOM 739 C C . THR A 1 97 ? 6.871 -4.548 -23.731 1.00 90.94 97 THR A C 1
ATOM 741 O O . THR A 1 97 ? 6.179 -4.677 -24.743 1.00 90.94 97 THR A O 1
ATOM 744 N N . PRO A 1 98 ? 6.347 -4.590 -22.494 1.00 90.94 98 PRO A N 1
ATOM 745 C CA . PRO A 1 98 ? 4.913 -4.706 -22.274 1.00 90.94 98 PRO A CA 1
ATOM 746 C C . PRO A 1 98 ? 4.177 -3.470 -22.799 1.00 90.94 98 PRO A C 1
ATOM 748 O O . PRO A 1 98 ? 4.652 -2.347 -22.636 1.00 90.94 98 PRO A O 1
ATOM 751 N N . ASP A 1 99 ? 2.995 -3.674 -23.386 1.00 91.94 99 ASP A N 1
ATOM 752 C CA . ASP A 1 99 ? 2.077 -2.578 -23.709 1.00 91.94 99 ASP A CA 1
ATOM 753 C C . ASP A 1 99 ? 1.447 -2.062 -22.406 1.00 91.94 99 ASP A C 1
ATOM 755 O O . ASP A 1 99 ? 0.497 -2.641 -21.868 1.00 91.94 99 ASP A O 1
ATOM 759 N N . LEU A 1 100 ? 2.008 -0.973 -21.880 1.00 93.44 100 LEU A N 1
ATOM 760 C CA . LEU A 1 100 ? 1.615 -0.396 -20.597 1.00 93.44 100 LEU A CA 1
ATOM 761 C C . LEU A 1 100 ? 0.262 0.315 -20.668 1.00 93.44 100 LEU A C 1
ATOM 763 O O . LEU A 1 100 ? -0.471 0.345 -19.680 1.00 93.44 100 LEU A O 1
ATOM 767 N N . ASP A 1 101 ? -0.102 0.850 -21.833 1.00 94.06 101 ASP A N 1
ATOM 768 C CA . ASP A 1 101 ? -1.410 1.475 -22.043 1.00 94.06 101 ASP A CA 1
ATOM 769 C C . ASP A 1 101 ? -2.530 0.427 -22.104 1.00 94.06 101 ASP A C 1
ATOM 771 O O . ASP A 1 101 ? -3.649 0.666 -21.639 1.00 94.06 101 ASP A O 1
ATOM 775 N N . ARG A 1 102 ? -2.253 -0.757 -22.659 1.00 92.62 102 ARG A N 1
ATOM 776 C CA . ARG A 1 102 ? -3.157 -1.909 -22.559 1.00 92.62 102 ARG A CA 1
ATOM 777 C C . ARG A 1 102 ? -3.209 -2.460 -21.141 1.00 92.62 102 ARG A C 1
ATOM 779 O O . ARG A 1 102 ? -4.301 -2.738 -20.656 1.00 92.62 102 ARG A O 1
ATOM 786 N N . TYR A 1 103 ? -2.068 -2.578 -20.467 1.00 94.00 103 TYR A N 1
ATOM 787 C CA . TYR A 1 103 ? -2.022 -3.037 -19.080 1.00 94.00 103 TYR A CA 1
ATOM 788 C C . TYR A 1 103 ? -2.853 -2.139 -18.151 1.00 94.00 103 TYR A C 1
ATOM 790 O O . TYR A 1 103 ? -3.655 -2.640 -17.367 1.00 94.00 103 TYR A O 1
ATOM 798 N N . TRP A 1 104 ? -2.752 -0.813 -18.305 1.00 94.56 104 TRP A N 1
ATOM 799 C CA . TRP A 1 104 ? -3.592 0.142 -17.578 1.00 94.56 104 TRP A CA 1
ATOM 800 C C . TRP A 1 104 ? -5.090 -0.100 -17.799 1.00 94.56 104 TRP A C 1
ATOM 802 O O . TRP A 1 104 ? -5.855 -0.107 -16.838 1.00 94.56 104 TRP A O 1
ATOM 812 N N . ARG A 1 105 ? -5.517 -0.340 -19.046 1.00 93.56 105 ARG A N 1
ATOM 813 C CA . ARG A 1 105 ? -6.925 -0.644 -19.359 1.00 93.56 105 ARG A CA 1
ATOM 814 C C . ARG A 1 105 ? -7.411 -1.907 -18.652 1.00 93.56 105 ARG A C 1
ATOM 816 O O . ARG A 1 105 ? -8.483 -1.877 -18.064 1.00 93.56 105 ARG A O 1
ATOM 823 N N . VAL A 1 106 ? -6.597 -2.963 -18.620 1.00 93.12 106 VAL A N 1
ATOM 824 C CA . VAL A 1 106 ? -6.921 -4.201 -17.887 1.00 93.12 106 VAL A CA 1
ATOM 825 C C . VAL A 1 106 ? -7.071 -3.938 -16.384 1.00 93.12 106 VAL A C 1
ATOM 827 O O . VAL A 1 106 ? -7.983 -4.469 -15.751 1.00 93.12 106 VAL A O 1
ATOM 830 N N . LEU A 1 107 ? -6.205 -3.102 -15.799 1.00 93.81 107 LEU A N 1
ATOM 831 C CA . LEU A 1 107 ? -6.342 -2.703 -14.396 1.00 93.81 107 LEU A CA 1
ATOM 832 C C . LEU A 1 107 ? -7.630 -1.907 -14.161 1.00 93.81 107 LEU A C 1
ATOM 834 O O . LEU A 1 107 ? -8.358 -2.206 -13.217 1.00 93.81 107 LEU A O 1
ATOM 838 N N . ALA A 1 108 ? -7.935 -0.939 -15.025 1.00 93.50 108 ALA A N 1
ATOM 839 C CA . ALA A 1 108 ? -9.152 -0.143 -14.926 1.00 93.50 108 ALA A CA 1
ATOM 840 C C . ALA A 1 108 ? -10.407 -1.023 -15.032 1.00 93.50 108 ALA A C 1
ATOM 842 O O . ALA A 1 108 ? -11.249 -0.996 -14.143 1.00 93.50 108 ALA A O 1
ATOM 843 N N . GLU A 1 109 ? -10.501 -1.893 -16.037 1.00 92.81 109 GLU A N 1
ATOM 844 C CA . GLU A 1 109 ? -11.629 -2.822 -16.197 1.00 92.81 109 GLU A CA 1
ATOM 845 C C . GLU A 1 109 ? -11.838 -3.708 -14.961 1.00 92.81 109 GLU A C 1
ATOM 847 O O . GLU A 1 109 ? -12.970 -3.945 -14.538 1.00 92.81 109 GLU A O 1
ATOM 852 N N . ARG A 1 110 ? -10.744 -4.176 -14.349 1.00 91.44 110 ARG A N 1
ATOM 853 C CA . ARG A 1 110 ? -10.802 -5.104 -13.216 1.00 91.44 110 ARG A CA 1
ATOM 854 C C . ARG A 1 110 ? -11.082 -4.428 -11.876 1.00 91.44 110 ARG A C 1
ATOM 856 O O . ARG A 1 110 ? -11.732 -5.047 -11.033 1.00 91.44 110 ARG A O 1
ATOM 863 N N . TYR A 1 111 ? -10.578 -3.213 -11.661 1.00 92.38 111 TYR A N 1
ATOM 864 C CA . TYR A 1 111 ? -10.553 -2.570 -10.343 1.00 92.38 111 TYR A CA 1
ATOM 865 C C . TYR A 1 111 ? -11.326 -1.251 -10.271 1.00 92.38 111 TYR A C 1
ATOM 867 O O . TYR A 1 111 ? -11.655 -0.825 -9.173 1.00 92.38 111 TYR A O 1
ATOM 875 N N . GLN A 1 112 ? -11.695 -0.607 -11.376 1.00 90.12 112 GLN A N 1
ATOM 876 C CA . GLN A 1 112 ? -12.392 0.684 -11.315 1.00 90.12 112 GLN A CA 1
ATOM 877 C C . GLN A 1 112 ? -13.772 0.578 -10.643 1.00 90.12 112 GLN A C 1
ATOM 879 O O . GLN A 1 112 ? -14.140 1.447 -9.857 1.00 90.12 112 GLN A O 1
ATOM 884 N N . ALA A 1 113 ? -14.525 -0.495 -10.910 1.00 88.25 113 ALA A N 1
ATOM 885 C CA . ALA A 1 113 ? -15.850 -0.701 -10.316 1.00 88.25 113 ALA A CA 1
ATOM 886 C C . ALA A 1 113 ? -15.795 -1.386 -8.935 1.00 88.25 113 ALA A C 1
ATOM 888 O O . ALA A 1 113 ? -16.563 -1.049 -8.036 1.00 88.25 113 ALA A O 1
ATOM 889 N N . SER A 1 114 ? -14.897 -2.360 -8.756 1.00 90.06 114 SER A N 1
ATOM 890 C CA . SER A 1 114 ? -14.826 -3.208 -7.553 1.00 90.06 114 SER A CA 1
ATOM 891 C C . SER A 1 114 ? -13.732 -2.806 -6.562 1.00 90.06 114 SER A C 1
ATOM 893 O O . SER A 1 114 ? -13.748 -3.270 -5.421 1.00 90.06 114 SER A O 1
ATOM 895 N N . GLY A 1 115 ? -12.786 -1.957 -6.965 1.00 88.19 115 GLY A N 1
ATOM 896 C CA . GLY A 1 115 ? -11.566 -1.653 -6.217 1.00 88.19 115 GLY A CA 1
ATOM 897 C C . GLY A 1 115 ? -11.852 -1.034 -4.860 1.00 88.19 115 GLY A C 1
ATOM 898 O O . GLY A 1 115 ? -11.279 -1.472 -3.866 1.00 88.19 115 GLY A O 1
ATOM 899 N N . ARG A 1 116 ? -12.837 -0.130 -4.780 1.00 89.31 116 ARG A N 1
ATOM 900 C CA . ARG A 1 116 ? -13.306 0.426 -3.502 1.00 89.31 116 ARG A CA 1
ATOM 901 C C . ARG A 1 116 ? -13.806 -0.663 -2.556 1.00 89.31 116 ARG A C 1
ATOM 903 O O . ARG A 1 116 ? -13.373 -0.724 -1.412 1.00 89.31 116 ARG A O 1
ATOM 910 N N 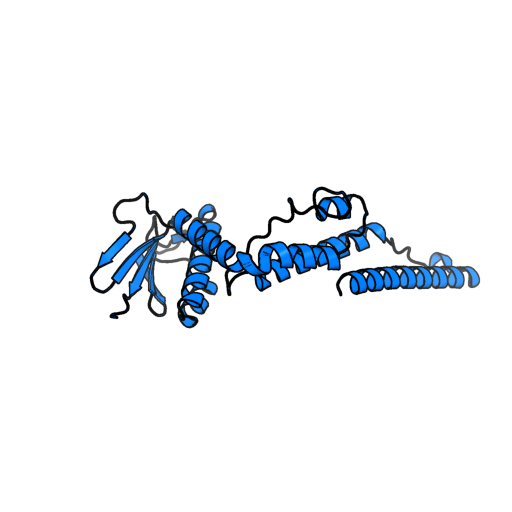. ALA A 1 117 ? -14.688 -1.544 -3.031 1.00 89.06 117 ALA A N 1
ATOM 911 C CA . ALA A 1 117 ? -15.227 -2.640 -2.223 1.00 89.06 117 ALA A CA 1
ATOM 912 C C . ALA A 1 117 ? -14.125 -3.613 -1.767 1.00 89.06 117 ALA A C 1
ATOM 914 O O . ALA A 1 117 ? -14.146 -4.081 -0.628 1.00 89.06 117 ALA A O 1
ATOM 915 N N . LEU A 1 118 ? -13.142 -3.883 -2.633 1.00 90.62 118 LEU A N 1
ATOM 916 C CA . LEU A 1 118 ? -11.974 -4.691 -2.291 1.00 90.62 118 LEU A CA 1
ATOM 917 C C . LEU A 1 118 ? -11.111 -4.004 -1.224 1.00 90.62 118 LEU A C 1
ATOM 919 O O . LEU A 1 118 ? -10.728 -4.652 -0.255 1.00 90.62 118 LEU A O 1
ATOM 923 N N . ALA A 1 119 ? -10.862 -2.701 -1.360 1.00 90.25 119 ALA A N 1
ATOM 924 C CA . ALA A 1 119 ? -10.099 -1.918 -0.394 1.00 90.25 119 ALA A CA 1
ATOM 925 C C . ALA A 1 119 ? -10.781 -1.896 0.985 1.00 90.25 119 ALA A C 1
ATOM 927 O O . ALA A 1 119 ? -10.115 -2.137 1.989 1.00 90.25 119 ALA A O 1
ATOM 928 N N . TYR A 1 120 ? -12.107 -1.714 1.060 1.00 89.69 120 TYR A N 1
ATOM 929 C CA . TYR A 1 120 ? -12.828 -1.833 2.339 1.00 89.69 120 TYR A CA 1
ATOM 930 C C . TYR A 1 120 ? -12.696 -3.219 2.952 1.00 89.69 120 TYR A C 1
ATOM 932 O O . TYR A 1 120 ? -12.494 -3.335 4.158 1.00 89.69 120 TYR A O 1
ATOM 940 N N . ARG A 1 121 ? -12.807 -4.274 2.137 1.00 91.25 121 ARG A N 1
ATOM 941 C CA . ARG A 1 121 ? -12.632 -5.644 2.621 1.00 91.25 121 ARG A CA 1
ATOM 942 C C . ARG A 1 121 ? -11.229 -5.841 3.198 1.00 91.25 121 ARG A C 1
ATOM 944 O O . ARG A 1 121 ? -11.115 -6.343 4.306 1.00 91.25 121 ARG A O 1
ATOM 951 N N . GLN A 1 122 ? -10.195 -5.366 2.507 1.00 90.69 122 GLN A N 1
ATOM 952 C CA . GLN A 1 122 ? -8.801 -5.431 2.963 1.00 90.69 122 GLN A CA 1
ATOM 953 C C . GLN A 1 122 ? -8.578 -4.649 4.266 1.00 90.69 122 GLN A C 1
ATOM 955 O O . GLN A 1 122 ? -7.920 -5.138 5.185 1.00 90.69 122 GLN A O 1
ATOM 960 N N . VAL A 1 123 ? -9.161 -3.452 4.382 1.00 91.38 123 VAL A N 1
ATOM 961 C CA . VAL A 1 123 ? -9.149 -2.653 5.618 1.00 91.38 123 VAL A CA 1
ATOM 962 C C . VAL A 1 123 ? -9.824 -3.416 6.756 1.00 91.38 123 VAL A C 1
ATOM 964 O O . VAL A 1 123 ? -9.254 -3.531 7.839 1.00 91.38 123 VAL A O 1
ATOM 967 N N . ALA A 1 124 ? -11.010 -3.977 6.514 1.00 90.81 124 ALA A N 1
ATOM 968 C CA . ALA A 1 124 ? -11.753 -4.738 7.511 1.00 90.81 124 ALA A CA 1
ATOM 969 C C . ALA A 1 124 ? -11.004 -6.004 7.951 1.00 90.81 124 ALA A C 1
ATOM 971 O O . ALA A 1 124 ? -10.935 -6.274 9.145 1.00 90.81 124 ALA A O 1
ATOM 972 N N . GLU A 1 125 ? -10.400 -6.744 7.019 1.00 91.94 125 GLU A N 1
ATOM 973 C CA . GLU A 1 125 ? -9.565 -7.918 7.303 1.00 91.94 125 GLU A CA 1
ATOM 974 C C . GLU A 1 125 ? -8.329 -7.542 8.129 1.00 91.94 125 GLU A C 1
ATOM 976 O O . GLU A 1 125 ? -8.030 -8.203 9.122 1.00 91.94 125 GLU A O 1
ATOM 981 N N . THR A 1 126 ? -7.660 -6.436 7.785 1.00 92.12 126 THR A N 1
ATOM 982 C CA . THR A 1 126 ? -6.508 -5.915 8.542 1.00 92.12 126 THR A CA 1
ATOM 983 C C . THR A 1 126 ? -6.904 -5.574 9.978 1.00 92.12 126 THR A C 1
ATOM 985 O O . THR A 1 126 ? -6.219 -5.958 10.926 1.00 92.12 126 THR A O 1
ATOM 988 N N . LEU A 1 127 ? -8.035 -4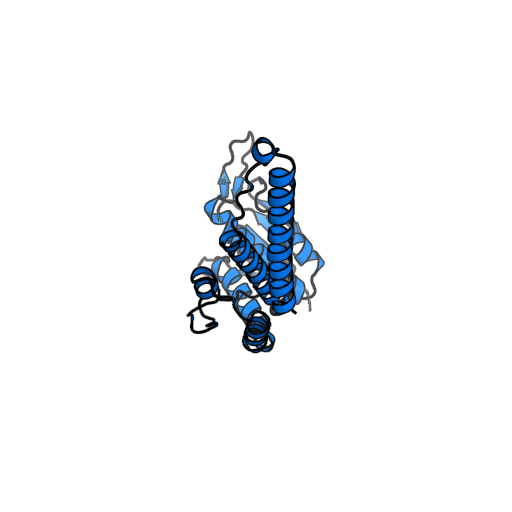.886 10.161 1.00 91.56 127 LEU A N 1
ATOM 989 C CA . LEU A 1 127 ? -8.554 -4.577 11.493 1.00 91.56 127 LEU A CA 1
ATOM 990 C C . LEU A 1 127 ? -8.972 -5.840 12.239 1.00 91.56 127 LEU A C 1
ATOM 992 O O . LEU A 1 127 ? -8.664 -5.964 13.417 1.00 91.56 127 LEU A O 1
ATOM 996 N N . ALA A 1 128 ? -9.629 -6.789 11.577 1.00 89.94 128 ALA A N 1
ATOM 997 C CA . ALA A 1 128 ? -10.060 -8.030 12.204 1.00 89.94 128 ALA A CA 1
ATOM 998 C C . ALA A 1 128 ? -8.886 -8.898 12.668 1.00 89.94 128 ALA A C 1
ATOM 1000 O O . ALA A 1 128 ? -8.978 -9.508 13.728 1.00 89.94 128 ALA A O 1
ATOM 1001 N N . ALA A 1 129 ? -7.783 -8.917 11.919 1.00 90.75 129 ALA A N 1
ATOM 1002 C CA . ALA A 1 129 ? -6.563 -9.618 12.309 1.00 90.75 129 ALA A CA 1
ATOM 1003 C C . ALA A 1 129 ? -5.817 -8.918 13.460 1.00 90.75 129 ALA A C 1
ATOM 1005 O O . ALA A 1 129 ? -5.199 -9.578 14.298 1.00 90.75 129 ALA A O 1
ATOM 1006 N N . ALA A 1 130 ? -5.858 -7.584 13.507 1.00 91.75 130 ALA A N 1
ATOM 1007 C CA . ALA A 1 130 ? -5.165 -6.801 14.526 1.00 91.75 130 ALA A CA 1
ATOM 1008 C C . ALA A 1 130 ? -5.956 -6.675 15.839 1.00 91.75 130 ALA A C 1
ATOM 1010 O O . ALA A 1 130 ? -5.371 -6.531 16.918 1.00 91.75 130 ALA A O 1
ATOM 1011 N N . LEU A 1 131 ? -7.286 -6.700 15.765 1.00 90.19 131 LEU A N 1
ATOM 1012 C CA . LEU A 1 131 ? -8.163 -6.658 16.925 1.00 90.19 131 LEU A CA 1
ATOM 1013 C C . LEU A 1 131 ? -8.262 -8.050 17.547 1.00 90.19 131 LEU A C 1
ATOM 1015 O O . LEU A 1 131 ? -8.493 -9.046 16.873 1.00 90.19 131 LEU A O 1
ATOM 1019 N N . GLN A 1 132 ? -8.107 -8.119 18.863 1.00 85.88 132 GLN A N 1
ATOM 1020 C CA . GLN A 1 132 ? -8.051 -9.385 19.598 1.00 85.88 132 GLN A CA 1
ATOM 1021 C C . GLN A 1 132 ? -9.448 -9.977 19.841 1.00 85.88 132 GLN A C 1
ATOM 1023 O O . GLN A 1 132 ? -9.787 -10.252 20.985 1.00 85.88 132 GLN A O 1
ATOM 1028 N N . PHE A 1 133 ? -10.301 -10.098 18.816 1.00 83.81 133 PHE A N 1
ATOM 1029 C CA . PHE A 1 133 ? -11.718 -10.482 18.964 1.00 83.81 133 PHE A CA 1
ATOM 1030 C C . PHE A 1 133 ? -11.950 -11.849 19.629 1.00 83.81 133 PHE A C 1
ATOM 1032 O O . PHE A 1 133 ? -13.023 -12.084 20.180 1.00 83.81 133 PHE A O 1
ATOM 1039 N N . ASP A 1 134 ? -10.945 -12.718 19.610 1.00 81.38 134 ASP A N 1
ATOM 1040 C CA . ASP A 1 134 ? -10.886 -14.010 20.292 1.00 81.38 134 ASP A CA 1
ATOM 1041 C C . ASP A 1 134 ? -10.710 -13.892 21.819 1.00 81.38 134 ASP A C 1
ATOM 1043 O O . ASP A 1 134 ? -11.028 -14.821 22.562 1.00 81.38 134 ASP A O 1
ATOM 1047 N N . GLN A 1 135 ? -10.218 -12.752 22.309 1.00 80.81 135 GLN A N 1
ATOM 1048 C CA . GLN A 1 135 ? -9.934 -12.535 23.723 1.00 80.81 135 GLN A CA 1
ATOM 1049 C C . GLN A 1 135 ? -11.173 -12.054 24.496 1.00 80.81 135 GLN A C 1
ATOM 1051 O O . GLN A 1 135 ? -11.970 -11.242 24.007 1.00 80.81 135 GLN A O 1
ATOM 1056 N N . PRO A 1 136 ? -11.328 -12.448 25.773 1.00 76.12 136 PRO A N 1
ATOM 1057 C CA . PRO A 1 136 ? -12.395 -11.918 26.606 1.00 76.12 136 PRO A CA 1
ATOM 1058 C C . PRO A 1 136 ? -12.253 -10.397 26.730 1.00 76.12 136 PRO A C 1
ATOM 1060 O O . PRO A 1 136 ? -11.169 -9.873 27.003 1.00 76.12 136 PRO A O 1
ATOM 1063 N N . ASN A 1 137 ? -13.372 -9.681 26.587 1.00 76.00 137 ASN A N 1
ATOM 1064 C CA . ASN A 1 137 ? -13.440 -8.215 26.646 1.00 76.00 137 ASN A CA 1
ATOM 1065 C C . ASN A 1 137 ? -12.720 -7.474 25.509 1.00 76.00 137 ASN A C 1
ATOM 1067 O O . ASN A 1 137 ? -12.413 -6.291 25.662 1.00 76.00 137 ASN A O 1
ATOM 1071 N N . ALA A 1 138 ? -12.468 -8.140 24.382 1.00 76.19 138 ALA A N 1
ATOM 1072 C CA . ALA A 1 138 ? -11.932 -7.508 23.181 1.00 76.19 138 ALA A CA 1
ATOM 1073 C C . ALA A 1 138 ? -12.781 -6.339 22.683 1.00 76.19 138 ALA A C 1
ATOM 1075 O O . ALA A 1 138 ? -12.246 -5.328 22.235 1.00 76.19 138 ALA A O 1
ATOM 1076 N N . VAL A 1 139 ? -14.101 -6.482 22.810 1.00 84.25 139 VAL A N 1
ATOM 1077 C CA . VAL A 1 139 ? -15.083 -5.444 22.522 1.00 84.25 139 VAL A CA 1
ATOM 1078 C C . VAL A 1 139 ? -15.890 -5.191 23.785 1.00 84.25 139 VAL A C 1
ATOM 1080 O O . VAL A 1 139 ? -16.505 -6.103 24.338 1.00 84.25 139 VAL A O 1
ATOM 1083 N N . ARG A 1 140 ? -15.915 -3.942 24.248 1.00 82.38 140 ARG A N 1
ATOM 1084 C CA . ARG A 1 140 ? -16.831 -3.498 25.304 1.00 82.38 140 ARG A CA 1
ATOM 1085 C C . ARG A 1 140 ? -17.588 -2.276 24.832 1.00 82.38 140 ARG A C 1
ATOM 1087 O O . ARG A 1 140 ? -17.003 -1.220 24.605 1.00 82.38 140 ARG A O 1
ATOM 1094 N N . ARG A 1 141 ? -18.905 -2.413 24.720 1.00 79.00 141 ARG A N 1
ATOM 1095 C CA . ARG A 1 141 ? -19.799 -1.300 24.421 1.00 79.00 141 ARG A CA 1
ATOM 1096 C C . ARG A 1 141 ? -20.423 -0.802 25.717 1.00 79.00 141 ARG A C 1
ATOM 1098 O O . ARG A 1 141 ? -21.124 -1.536 26.402 1.00 79.00 141 ARG A O 1
ATOM 1105 N N . HIS A 1 142 ? -20.162 0.453 26.037 1.00 78.62 142 HIS A N 1
ATOM 1106 C CA . HIS A 1 142 ? -20.852 1.199 27.079 1.00 78.62 142 HIS A CA 1
ATOM 1107 C C . HIS A 1 142 ? -21.756 2.249 26.428 1.00 78.62 142 HIS A C 1
ATOM 1109 O O . HIS A 1 142 ? -21.568 2.594 25.262 1.00 78.62 142 HIS A O 1
ATOM 1115 N N . ALA A 1 143 ? -22.697 2.807 27.194 1.00 73.31 143 ALA A N 1
ATOM 1116 C CA . ALA A 1 143 ? -23.677 3.777 26.693 1.00 73.31 143 ALA A CA 1
ATOM 1117 C C . ALA A 1 143 ? -23.061 4.986 25.956 1.00 73.31 143 ALA A C 1
ATOM 1119 O O . ALA A 1 143 ? -23.710 5.567 25.097 1.00 73.31 143 ALA A O 1
ATOM 1120 N N . LYS A 1 144 ? -21.815 5.362 26.282 1.00 78.56 144 LYS A N 1
ATOM 1121 C CA . LYS A 1 144 ? -21.117 6.525 25.704 1.00 78.56 144 LYS A CA 1
ATOM 1122 C C . LYS A 1 144 ? -19.762 6.207 25.068 1.00 78.56 144 LYS A C 1
ATOM 1124 O O . LYS A 1 144 ? -19.112 7.111 24.558 1.00 78.56 144 LYS A O 1
ATOM 1129 N N . VAL A 1 145 ? -19.289 4.963 25.152 1.00 83.44 145 VAL A N 1
ATOM 1130 C CA . VAL A 1 145 ? -17.924 4.604 24.735 1.00 83.44 145 VAL A CA 1
ATOM 1131 C C . VAL A 1 145 ? -17.904 3.190 24.180 1.00 83.44 145 VAL A C 1
ATOM 1133 O O . VAL A 1 145 ? -18.387 2.266 24.835 1.00 83.44 145 VAL A O 1
ATOM 1136 N N . VAL A 1 146 ? -17.280 3.008 23.020 1.00 87.62 146 VAL A N 1
ATOM 1137 C CA . VAL A 1 146 ? -16.916 1.686 22.497 1.00 87.62 146 VAL A CA 1
ATOM 1138 C C . VAL A 1 146 ? -15.428 1.474 22.732 1.00 87.62 146 VAL A C 1
ATOM 1140 O O . VAL A 1 146 ? -14.620 2.329 22.382 1.00 87.62 146 VAL A O 1
ATOM 1143 N N . ARG A 1 147 ? -15.061 0.351 23.347 1.00 90.94 147 ARG A N 1
ATOM 1144 C CA . ARG A 1 147 ? -13.669 -0.035 23.589 1.00 90.94 147 ARG A CA 1
ATOM 1145 C C . ARG A 1 147 ? -13.315 -1.239 22.739 1.00 90.94 147 ARG A C 1
ATOM 1147 O O . ARG A 1 147 ? -14.044 -2.231 22.786 1.00 90.94 147 ARG A O 1
ATOM 1154 N N . LEU A 1 148 ? -12.203 -1.146 22.022 1.00 92.81 148 LEU A N 1
ATOM 1155 C CA . LEU A 1 148 ? -11.627 -2.224 21.229 1.00 92.81 148 LEU A CA 1
ATOM 1156 C C . LEU A 1 148 ? -10.201 -2.513 21.705 1.00 92.81 148 LEU A C 1
ATOM 1158 O O . LEU A 1 148 ? -9.445 -1.586 22.001 1.00 92.81 148 LEU A O 1
ATOM 1162 N N . ARG A 1 149 ? -9.824 -3.790 21.770 1.00 94.00 149 ARG A N 1
ATOM 1163 C CA . ARG A 1 149 ? -8.450 -4.215 22.064 1.00 94.00 149 ARG A CA 1
ATOM 1164 C C . ARG A 1 149 ? -7.664 -4.442 20.781 1.00 94.00 149 ARG A C 1
ATOM 1166 O O . ARG A 1 149 ? -8.006 -5.319 19.993 1.00 94.00 149 ARG A O 1
ATOM 1173 N N . LEU A 1 150 ? -6.590 -3.681 20.622 1.00 94.06 150 LEU A N 1
ATOM 1174 C CA . LEU A 1 150 ? -5.603 -3.820 19.561 1.00 94.06 150 LEU A CA 1
ATOM 1175 C C . LEU A 1 150 ? -4.418 -4.651 20.062 1.00 94.06 150 LEU A C 1
ATOM 1177 O O . LEU A 1 150 ? -3.832 -4.333 21.101 1.00 94.06 150 LEU A O 1
ATOM 1181 N N . LYS A 1 151 ? -4.034 -5.683 19.309 1.00 93.12 151 LYS A N 1
ATOM 1182 C CA . LYS A 1 151 ? -2.825 -6.471 19.562 1.00 93.12 151 LYS A CA 1
ATOM 1183 C C . LYS A 1 151 ? -1.592 -5.587 19.345 1.00 93.12 151 LYS A C 1
ATOM 1185 O O . LYS A 1 151 ? -1.241 -5.268 18.216 1.00 93.12 151 LYS A O 1
ATOM 1190 N N . ALA A 1 152 ? -0.955 -5.180 20.439 1.00 93.12 152 ALA A N 1
ATOM 1191 C CA . ALA A 1 152 ? 0.198 -4.280 20.434 1.00 93.12 152 ALA A CA 1
ATOM 1192 C C . ALA A 1 152 ? 1.162 -4.631 21.588 1.00 93.12 152 ALA A C 1
ATOM 1194 O O . ALA A 1 152 ? 1.322 -3.841 22.528 1.00 93.12 152 ALA A O 1
ATOM 1195 N N . PRO A 1 153 ? 1.767 -5.836 21.568 1.00 92.88 153 PRO A N 1
ATOM 1196 C CA . PRO A 1 153 ? 2.684 -6.262 22.617 1.00 92.88 153 PRO A CA 1
ATOM 1197 C C . PRO A 1 153 ? 3.879 -5.314 22.684 1.00 92.88 153 PRO A C 1
ATOM 1199 O O . PRO A 1 153 ? 4.400 -4.860 21.662 1.00 92.88 153 PRO A O 1
ATOM 1202 N N . SER A 1 154 ? 4.292 -4.981 23.902 1.00 91.75 154 SER A N 1
ATOM 1203 C CA . SER A 1 154 ? 5.278 -3.935 24.145 1.00 91.75 154 SER A CA 1
ATOM 1204 C C . SER A 1 154 ? 6.384 -4.401 25.085 1.00 91.75 154 SER A C 1
ATOM 1206 O O . SER A 1 154 ? 6.142 -4.905 26.187 1.00 91.75 154 SER A O 1
ATOM 1208 N N . LEU A 1 155 ? 7.627 -4.176 24.676 1.00 91.56 155 LEU A N 1
ATOM 1209 C CA . LEU A 1 155 ? 8.827 -4.581 25.398 1.00 91.56 155 LEU A CA 1
ATOM 1210 C C . LEU A 1 155 ? 9.333 -3.449 26.300 1.00 91.56 155 LEU A C 1
ATOM 1212 O O . LEU A 1 155 ? 9.171 -2.275 25.955 1.00 91.56 155 LEU A O 1
ATOM 1216 N N . PRO A 1 156 ? 9.930 -3.772 27.460 1.00 90.19 156 PRO A N 1
ATOM 1217 C CA . PRO A 1 156 ? 10.586 -2.774 28.290 1.00 90.19 156 PRO A CA 1
ATOM 1218 C C . PRO A 1 156 ? 11.780 -2.165 27.549 1.00 90.19 156 PRO A C 1
ATOM 1220 O O . PRO A 1 156 ? 12.534 -2.862 26.873 1.00 90.19 156 PRO A O 1
ATOM 1223 N N . VAL A 1 157 ? 11.964 -0.859 27.708 1.00 87.94 157 VAL A N 1
ATOM 1224 C CA . VAL A 1 157 ? 13.145 -0.134 27.233 1.00 87.94 157 VAL A CA 1
ATOM 1225 C C . VAL A 1 157 ? 14.005 0.192 28.445 1.00 87.94 157 VAL A C 1
ATOM 1227 O O . VAL A 1 157 ? 13.482 0.628 29.472 1.00 87.94 157 VAL A O 1
ATOM 1230 N N . ALA A 1 158 ? 15.318 -0.020 28.337 1.00 76.56 158 ALA A N 1
ATOM 1231 C CA . ALA A 1 158 ? 16.259 0.352 29.385 1.00 76.56 158 ALA A CA 1
ATOM 1232 C C . ALA A 1 158 ? 16.242 1.880 29.574 1.00 76.56 158 ALA A C 1
ATOM 1234 O O . ALA A 1 158 ? 16.830 2.626 28.796 1.00 76.56 158 ALA A O 1
ATOM 1235 N N . ALA A 1 159 ? 15.518 2.340 30.591 1.00 65.62 159 ALA A N 1
ATOM 1236 C CA . ALA A 1 159 ? 15.412 3.737 30.986 1.00 65.62 159 ALA A CA 1
ATOM 1237 C C . ALA A 1 159 ? 15.211 3.829 32.507 1.00 65.62 159 ALA A C 1
ATOM 1239 O O . ALA A 1 159 ? 14.747 2.885 33.142 1.00 65.62 159 ALA A O 1
ATOM 1240 N N . ALA A 1 160 ? 15.512 4.991 33.095 1.00 60.56 160 ALA A N 1
ATOM 1241 C CA . ALA A 1 160 ? 15.382 5.247 34.537 1.00 60.56 160 ALA A CA 1
ATOM 1242 C C . ALA A 1 160 ? 13.930 5.184 35.074 1.00 60.56 160 ALA A C 1
ATOM 1244 O O . ALA A 1 160 ? 13.707 5.268 36.278 1.00 60.56 160 ALA A O 1
ATOM 1245 N N . ARG A 1 161 ? 12.930 5.053 34.192 1.00 70.06 161 ARG A N 1
ATOM 1246 C CA . ARG A 1 161 ? 11.502 4.890 34.511 1.00 70.06 161 ARG A CA 1
ATOM 1247 C C . ARG A 1 161 ? 10.945 3.686 33.752 1.00 70.06 161 ARG A C 1
ATOM 1249 O O . ARG A 1 161 ? 11.425 3.442 32.643 1.00 70.06 161 ARG A O 1
ATOM 1256 N N . PRO A 1 162 ? 9.915 2.987 34.274 1.00 77.19 162 PRO A N 1
ATOM 1257 C CA . PRO A 1 162 ? 9.276 1.876 33.571 1.00 77.19 162 PRO A CA 1
ATOM 1258 C C . PRO A 1 162 ? 8.649 2.377 32.264 1.00 77.19 162 PRO A C 1
ATOM 1260 O O . PRO A 1 162 ? 7.539 2.907 32.239 1.00 77.19 162 PRO A O 1
ATOM 1263 N N . SER A 1 163 ? 9.411 2.229 31.186 1.00 88.56 163 SER A N 1
ATOM 1264 C CA . SER A 1 163 ? 9.103 2.725 29.850 1.00 88.56 163 SER A CA 1
ATOM 1265 C C . SER A 1 163 ? 9.111 1.549 28.890 1.00 88.56 163 SER A C 1
ATOM 1267 O O . SER A 1 163 ? 9.865 0.590 29.072 1.00 88.56 163 SER A O 1
ATOM 1269 N N . ARG A 1 164 ? 8.245 1.595 27.887 1.00 91.19 164 ARG A N 1
ATOM 1270 C CA . ARG A 1 164 ? 8.044 0.504 26.940 1.00 91.19 164 ARG A CA 1
ATOM 1271 C C . ARG A 1 164 ? 7.954 1.042 25.526 1.00 91.19 164 ARG A C 1
ATOM 1273 O O . ARG A 1 164 ? 7.720 2.226 25.306 1.00 91.19 164 ARG A O 1
ATOM 1280 N N . ARG A 1 165 ? 8.152 0.149 24.571 1.00 93.06 165 ARG A N 1
ATOM 1281 C CA . ARG A 1 165 ? 7.994 0.400 23.142 1.00 93.06 165 ARG A CA 1
ATOM 1282 C C . ARG A 1 165 ? 7.278 -0.794 22.536 1.00 93.06 165 ARG A C 1
ATOM 1284 O O . ARG A 1 165 ? 7.458 -1.908 23.028 1.00 93.06 165 ARG A O 1
ATOM 1291 N N . VAL A 1 166 ? 6.491 -0.578 21.486 1.00 93.00 166 VAL A N 1
ATOM 1292 C CA . VAL A 1 166 ? 5.921 -1.688 20.708 1.00 93.00 166 VAL A CA 1
ATOM 1293 C C . VAL A 1 166 ? 7.051 -2.622 20.279 1.00 93.00 166 VAL A C 1
ATOM 1295 O O . VAL A 1 166 ? 8.124 -2.160 19.877 1.00 93.00 166 VAL A O 1
ATOM 1298 N N . ALA A 1 167 ? 6.830 -3.926 20.422 1.00 92.50 167 ALA A N 1
ATOM 1299 C CA . ALA A 1 167 ? 7.794 -4.934 20.016 1.00 92.50 167 ALA A CA 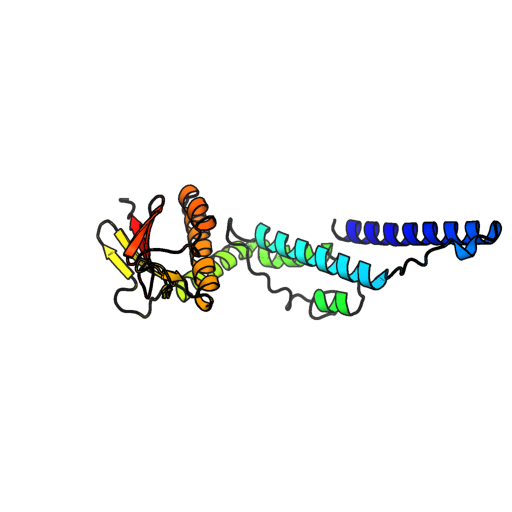1
ATOM 1300 C C . ALA A 1 167 ? 8.104 -4.798 18.514 1.00 92.50 167 ALA A C 1
ATOM 1302 O O . ALA A 1 167 ? 7.230 -4.459 17.713 1.00 92.50 167 ALA A O 1
ATOM 1303 N N . ALA A 1 168 ? 9.364 -5.008 18.128 1.00 89.75 168 ALA A N 1
ATOM 1304 C CA . ALA A 1 168 ? 9.816 -4.744 16.760 1.00 89.75 168 ALA A CA 1
ATOM 1305 C C . ALA A 1 168 ? 9.074 -5.598 15.716 1.00 89.75 168 ALA A C 1
ATOM 1307 O O . ALA A 1 168 ? 8.767 -5.115 14.628 1.00 89.75 168 ALA A O 1
ATOM 1308 N N . ASP A 1 169 ? 8.745 -6.837 16.074 1.00 91.38 169 ASP A N 1
ATOM 1309 C CA . ASP A 1 169 ? 7.958 -7.786 15.285 1.00 91.38 169 ASP A CA 1
ATOM 1310 C C . ASP A 1 169 ? 6.480 -7.380 15.154 1.00 91.38 169 ASP A C 1
ATOM 1312 O O . ASP A 1 169 ? 5.882 -7.596 14.106 1.00 91.38 169 ASP A O 1
ATOM 1316 N N . ALA A 1 170 ? 5.904 -6.720 16.162 1.00 90.94 170 ALA A N 1
ATOM 1317 C CA . ALA A 1 170 ? 4.525 -6.221 16.132 1.00 90.94 170 ALA A CA 1
ATOM 1318 C C . ALA A 1 170 ? 4.370 -4.835 15.475 1.00 90.94 170 ALA A C 1
ATOM 1320 O O . ALA A 1 170 ? 3.252 -4.370 15.241 1.00 90.94 170 ALA A O 1
ATOM 1321 N N . HIS A 1 171 ? 5.471 -4.140 15.182 1.00 91.12 171 HIS A N 1
ATOM 1322 C CA . HIS A 1 171 ? 5.439 -2.750 14.721 1.00 91.12 171 HIS A CA 1
ATOM 1323 C C . HIS A 1 171 ? 4.729 -2.575 13.370 1.00 91.12 171 HIS A C 1
ATOM 1325 O O . HIS A 1 171 ? 4.022 -1.584 13.163 1.00 91.12 171 HIS A O 1
ATOM 1331 N N . ALA A 1 172 ? 4.916 -3.521 12.444 1.00 91.19 172 ALA A N 1
ATOM 1332 C CA . ALA A 1 172 ? 4.266 -3.492 11.135 1.00 91.19 172 ALA A CA 1
ATOM 1333 C C . ALA A 1 172 ? 2.745 -3.679 11.258 1.00 91.19 172 ALA A C 1
ATOM 1335 O O . ALA A 1 172 ? 1.989 -2.912 10.660 1.00 91.19 172 ALA A O 1
ATOM 1336 N N . ASP A 1 173 ? 2.311 -4.621 12.096 1.00 92.19 173 ASP A N 1
ATOM 1337 C CA . ASP A 1 173 ? 0.896 -4.933 12.319 1.00 92.19 173 ASP A CA 1
ATOM 1338 C C . ASP A 1 173 ? 0.162 -3.772 12.998 1.00 92.19 173 ASP A C 1
ATOM 1340 O O . ASP A 1 173 ? -0.912 -3.361 12.555 1.00 92.19 173 ASP A O 1
ATOM 1344 N N . VAL A 1 174 ? 0.770 -3.170 14.030 1.00 93.88 174 VAL A N 1
ATOM 1345 C CA . VAL A 1 174 ? 0.209 -1.987 14.704 1.00 93.88 174 VAL A CA 1
ATOM 1346 C C . VAL A 1 174 ? 0.085 -0.818 13.726 1.00 93.88 174 VAL A C 1
ATOM 1348 O O . VAL A 1 174 ? -0.956 -0.159 13.685 1.00 93.88 174 VAL A O 1
ATOM 1351 N N . ARG A 1 175 ? 1.102 -0.587 12.885 1.00 93.94 175 ARG A N 1
ATOM 1352 C CA . ARG A 1 175 ? 1.043 0.446 11.841 1.00 93.94 175 ARG A CA 1
ATOM 1353 C C . ARG A 1 175 ? -0.094 0.186 10.856 1.00 93.94 175 ARG A C 1
ATOM 1355 O O . ARG A 1 175 ? -0.836 1.110 10.528 1.00 93.94 175 ARG A O 1
ATOM 1362 N N . ALA A 1 176 ? -0.221 -1.049 10.373 1.00 91.88 176 ALA A N 1
ATOM 1363 C CA . ALA A 1 176 ? -1.262 -1.435 9.427 1.00 91.88 176 ALA A CA 1
ATOM 1364 C C . ALA A 1 176 ? -2.660 -1.216 10.024 1.00 91.88 176 ALA A C 1
ATOM 1366 O O . ALA A 1 176 ? -3.517 -0.627 9.368 1.00 91.88 176 ALA A O 1
ATOM 1367 N N . ALA A 1 177 ? -2.861 -1.584 11.291 1.00 94.31 177 ALA A N 1
ATOM 1368 C CA . ALA A 1 177 ? -4.115 -1.360 12.000 1.00 94.31 177 ALA A CA 1
ATOM 1369 C C . ALA A 1 177 ? -4.456 0.131 12.151 1.00 94.31 177 ALA A C 1
ATOM 1371 O O . ALA A 1 177 ? -5.591 0.530 11.901 1.00 94.31 177 ALA A O 1
ATOM 1372 N N . LEU A 1 178 ? -3.484 0.975 12.515 1.00 94.62 178 LEU A N 1
ATOM 1373 C CA . LEU A 1 178 ? -3.693 2.424 12.640 1.00 94.62 178 LEU A CA 1
ATOM 1374 C C . LEU A 1 178 ? -4.028 3.080 11.295 1.00 94.62 178 LEU A C 1
ATOM 1376 O O . LEU A 1 178 ? -4.915 3.931 11.234 1.00 94.62 178 LEU A O 1
ATOM 1380 N N . LEU A 1 179 ? -3.375 2.660 10.209 1.00 93.62 179 LEU A N 1
ATOM 1381 C CA . LEU A 1 179 ? -3.688 3.141 8.860 1.00 93.62 179 LEU A CA 1
ATOM 1382 C C . LEU A 1 179 ? -5.063 2.665 8.380 1.00 93.62 179 LEU A C 1
ATOM 1384 O O . LEU A 1 179 ? -5.807 3.447 7.792 1.00 93.62 179 LEU A O 1
ATOM 1388 N N . ALA A 1 180 ? -5.434 1.420 8.681 1.00 92.75 180 ALA A N 1
ATOM 1389 C CA . ALA A 1 180 ? -6.758 0.886 8.388 1.00 92.75 180 ALA A CA 1
ATOM 1390 C C . ALA A 1 180 ? -7.857 1.647 9.161 1.00 92.75 180 ALA A C 1
ATOM 1392 O O . ALA A 1 180 ? -8.873 2.027 8.578 1.00 92.75 180 ALA A O 1
ATOM 1393 N N . LEU A 1 181 ? -7.623 1.971 10.441 1.00 93.38 181 LEU A N 1
ATOM 1394 C CA . LEU A 1 181 ? -8.507 2.848 11.220 1.00 93.38 181 LEU A CA 1
ATOM 1395 C C . LEU A 1 181 ? -8.583 4.255 10.626 1.00 93.38 181 LEU A C 1
ATOM 1397 O O . LEU A 1 181 ? -9.663 4.836 10.587 1.00 93.38 181 LEU A O 1
ATOM 1401 N N . ALA A 1 182 ? -7.463 4.805 10.152 1.00 93.38 182 ALA A N 1
ATOM 1402 C CA . ALA A 1 182 ? -7.444 6.118 9.521 1.00 93.38 182 ALA A CA 1
ATOM 1403 C C . ALA A 1 182 ? -8.273 6.150 8.231 1.00 93.38 182 ALA A C 1
ATOM 1405 O O . ALA A 1 182 ? -8.991 7.117 7.993 1.00 93.38 182 ALA A O 1
ATOM 1406 N N . ALA A 1 183 ? -8.198 5.101 7.409 1.00 91.44 183 ALA A N 1
ATOM 1407 C CA . ALA A 1 183 ? -9.017 4.973 6.207 1.00 91.44 183 ALA A CA 1
ATOM 1408 C C . ALA A 1 183 ? -10.512 4.877 6.549 1.00 91.44 183 ALA A C 1
ATOM 1410 O O . ALA A 1 183 ? -11.325 5.568 5.940 1.00 91.44 183 ALA A O 1
ATOM 1411 N N . TYR A 1 184 ? -10.867 4.098 7.576 1.00 90.12 184 TYR A N 1
ATOM 1412 C CA . TYR A 1 184 ? -12.246 4.024 8.062 1.00 90.12 184 TYR A CA 1
ATOM 1413 C C . TYR A 1 184 ? -12.743 5.372 8.611 1.00 90.12 184 TYR A C 1
ATOM 1415 O O . TYR A 1 184 ? -13.855 5.791 8.310 1.00 90.12 184 TYR A O 1
ATOM 1423 N N . ALA A 1 185 ? -11.916 6.082 9.384 1.00 90.50 185 ALA A N 1
ATOM 1424 C CA . ALA A 1 185 ? -12.248 7.404 9.912 1.00 90.50 185 ALA A CA 1
ATOM 1425 C C . ALA A 1 185 ? -12.451 8.435 8.791 1.00 90.50 185 ALA A C 1
ATOM 1427 O O . ALA A 1 185 ? -13.406 9.205 8.840 1.00 90.50 185 ALA A O 1
ATOM 1428 N N . GLN A 1 186 ? -11.593 8.425 7.766 1.00 90.25 186 GLN A N 1
ATOM 1429 C CA . GLN A 1 186 ? -11.735 9.288 6.591 1.00 90.25 186 GLN A CA 1
ATOM 1430 C C . GLN A 1 186 ? -13.089 9.063 5.912 1.00 90.25 186 GLN A C 1
ATOM 1432 O O . GLN A 1 186 ? -13.814 10.019 5.649 1.00 90.25 186 GLN A O 1
ATOM 1437 N N . ASP A 1 187 ? -13.438 7.800 5.674 1.00 86.19 187 ASP A N 1
ATOM 1438 C CA . ASP A 1 187 ? -14.690 7.427 5.022 1.00 86.19 187 ASP A CA 1
ATOM 1439 C C . ASP A 1 187 ? -15.930 7.759 5.863 1.00 86.19 187 ASP A C 1
ATOM 1441 O O . ASP A 1 187 ? -16.950 8.199 5.340 1.00 86.19 187 ASP A O 1
ATOM 1445 N N . ALA A 1 188 ? -15.818 7.637 7.188 1.00 86.38 188 ALA A N 1
ATOM 1446 C CA . ALA A 1 188 ? -16.860 8.019 8.138 1.00 86.38 188 ALA A CA 1
ATOM 1447 C C . ALA A 1 188 ? -17.024 9.546 8.311 1.00 86.38 188 ALA A C 1
ATOM 1449 O O . ALA A 1 188 ? -17.811 9.980 9.155 1.00 86.38 188 ALA A O 1
ATOM 1450 N N . GLY A 1 189 ? -16.290 10.367 7.549 1.00 88.38 189 GLY A N 1
ATOM 1451 C CA . GLY A 1 189 ? -16.361 11.827 7.619 1.00 88.38 189 GLY A CA 1
ATOM 1452 C C . GLY A 1 189 ? -15.565 12.449 8.771 1.00 88.38 189 GLY A C 1
ATOM 1453 O O . GLY A 1 189 ? -15.846 13.579 9.161 1.00 88.38 189 GLY A O 1
ATOM 1454 N N . GLU A 1 190 ? -14.559 11.747 9.302 1.00 90.88 190 GLU A N 1
ATOM 1455 C CA . GLU A 1 190 ? -13.669 12.200 10.384 1.00 90.88 190 GLU A CA 1
ATOM 1456 C C . GLU A 1 190 ? -12.219 12.434 9.894 1.00 90.88 190 GLU A C 1
ATOM 1458 O O . GLU A 1 190 ? -11.279 11.776 10.361 1.00 90.88 190 GLU A O 1
ATOM 1463 N N . PRO A 1 191 ? -11.975 13.381 8.964 1.00 91.06 191 PRO A N 1
ATOM 1464 C CA . PRO A 1 191 ? -10.655 13.576 8.355 1.00 91.06 191 PRO A CA 1
ATOM 1465 C C . PRO A 1 191 ? -9.587 14.040 9.358 1.00 91.06 191 PRO A C 1
ATOM 1467 O O . PRO A 1 191 ? -8.407 13.733 9.193 1.00 91.06 191 PRO A O 1
ATOM 1470 N N . ALA A 1 192 ? -9.983 14.743 10.426 1.00 91.56 192 ALA A N 1
ATOM 1471 C CA . ALA A 1 192 ? -9.066 15.165 11.484 1.00 91.56 192 ALA A CA 1
ATOM 1472 C C . ALA A 1 192 ? -8.499 13.960 12.252 1.00 91.56 192 ALA A C 1
ATOM 1474 O O . ALA A 1 192 ? -7.285 13.857 12.436 1.00 91.56 192 ALA A O 1
ATOM 1475 N N . LEU A 1 193 ? -9.361 13.011 12.638 1.00 93.19 193 LEU A N 1
ATOM 1476 C CA . LEU A 1 193 ? -8.934 11.762 13.267 1.00 93.19 193 LEU A CA 1
ATOM 1477 C C . LEU A 1 193 ? -8.064 10.940 12.309 1.00 93.19 193 LEU A C 1
ATOM 1479 O O . LEU A 1 193 ? -7.008 10.450 12.708 1.00 93.19 193 LEU A O 1
ATOM 1483 N N . ALA A 1 194 ? -8.470 10.834 11.040 1.00 92.62 194 ALA A N 1
ATOM 1484 C CA . ALA A 1 194 ? -7.696 10.134 10.020 1.00 92.62 194 ALA A CA 1
ATOM 1485 C C . ALA A 1 194 ? -6.278 10.714 9.869 1.00 92.62 194 ALA A C 1
ATOM 1487 O O . ALA A 1 194 ? -5.300 9.966 9.842 1.00 92.62 194 ALA A O 1
ATOM 1488 N N . GLY A 1 195 ? -6.145 12.043 9.823 1.00 92.25 195 GLY A N 1
ATOM 1489 C CA . GLY A 1 195 ? -4.854 12.731 9.778 1.00 92.25 195 GLY A CA 1
ATOM 1490 C C . GLY A 1 195 ? -3.972 12.407 10.985 1.00 92.25 195 GLY A C 1
ATOM 1491 O O . GLY A 1 195 ? -2.814 12.025 10.808 1.00 92.25 195 GLY A O 1
ATOM 1492 N N . CYS A 1 196 ? -4.531 12.477 12.197 1.00 94.25 196 CYS A N 1
ATOM 1493 C CA . CYS A 1 196 ? -3.805 12.135 13.419 1.00 94.25 196 CYS A CA 1
ATOM 1494 C C . CYS A 1 196 ? -3.323 10.679 13.429 1.00 94.25 196 CYS A C 1
ATOM 1496 O O . CYS A 1 196 ? -2.170 10.421 13.761 1.00 94.25 196 CYS A O 1
ATOM 1498 N N . LEU A 1 197 ? -4.177 9.729 13.036 1.00 94.06 197 LEU A N 1
ATOM 1499 C CA . LEU A 1 197 ? -3.832 8.304 13.010 1.00 94.06 197 LEU A CA 1
ATOM 1500 C C . LEU A 1 197 ? -2.728 7.982 11.992 1.00 94.06 197 LEU A C 1
ATOM 1502 O O . LEU A 1 197 ? -1.872 7.149 12.272 1.00 94.06 197 LEU A O 1
ATOM 1506 N N . ARG A 1 198 ? -2.701 8.665 10.838 1.00 92.19 198 ARG A N 1
ATOM 1507 C CA . ARG A 1 198 ? -1.638 8.502 9.824 1.00 92.19 198 ARG A CA 1
ATOM 1508 C C . ARG A 1 198 ? -0.274 9.007 10.298 1.00 92.19 198 ARG A C 1
ATOM 1510 O O . ARG A 1 198 ? 0.745 8.511 9.827 1.00 92.19 198 ARG A O 1
ATOM 1517 N N . GLN A 1 199 ? -0.261 10.010 11.174 1.00 92.19 199 GLN A N 1
ATOM 1518 C CA . GLN A 1 199 ? 0.952 10.660 11.681 1.00 92.19 199 GLN A CA 1
ATOM 1519 C C . GLN A 1 199 ? 1.377 10.149 13.060 1.00 92.19 199 GLN A C 1
ATOM 1521 O O . GLN A 1 199 ? 2.417 10.565 13.568 1.00 92.19 199 GLN A O 1
ATOM 1526 N N . PHE A 1 200 ? 0.577 9.285 13.685 1.00 92.31 200 PHE A N 1
ATOM 1527 C CA . PHE A 1 200 ? 0.862 8.800 15.022 1.00 92.31 200 PHE A CA 1
ATOM 1528 C C . PHE A 1 200 ? 2.146 7.965 15.023 1.00 92.31 200 PHE A C 1
ATOM 1530 O O . PHE A 1 200 ? 2.204 6.905 14.402 1.00 92.31 200 PHE A O 1
ATOM 1537 N N . ASP A 1 201 ? 3.164 8.439 15.743 1.00 89.69 201 ASP A N 1
ATOM 1538 C CA . ASP A 1 201 ? 4.386 7.676 15.981 1.00 89.69 201 ASP A CA 1
ATOM 1539 C C . ASP A 1 201 ? 4.122 6.578 17.018 1.00 89.69 201 ASP A C 1
ATOM 1541 O O . ASP A 1 201 ? 4.356 6.717 18.220 1.00 89.69 201 ASP A O 1
ATOM 1545 N N . HIS A 1 202 ? 3.600 5.452 16.539 1.00 88.06 202 HIS A N 1
ATOM 1546 C CA . HIS A 1 202 ? 3.362 4.259 17.347 1.00 88.06 202 HIS A CA 1
ATOM 1547 C C . HIS A 1 202 ? 4.660 3.547 17.756 1.00 88.06 202 HIS A C 1
ATOM 1549 O O . HIS A 1 202 ? 4.622 2.615 18.561 1.00 88.06 202 HIS A O 1
ATOM 1555 N N . GLY A 1 203 ? 5.799 3.987 17.220 1.00 87.25 203 GLY A N 1
ATOM 1556 C CA . GLY A 1 203 ? 7.124 3.566 17.629 1.00 87.25 203 GLY A CA 1
ATOM 1557 C C . GLY A 1 203 ? 7.681 4.389 18.789 1.00 87.25 203 GLY A C 1
ATOM 1558 O O . GLY A 1 203 ? 8.752 4.042 19.273 1.00 87.25 203 GLY A O 1
ATOM 1559 N N . GLU A 1 204 ? 7.037 5.454 19.260 1.00 90.00 204 GLU A N 1
ATOM 1560 C CA . GLU A 1 204 ? 7.565 6.250 20.373 1.00 90.00 204 GLU A CA 1
ATOM 1561 C C . GLU A 1 204 ? 7.620 5.432 21.682 1.00 90.00 204 GLU A C 1
ATOM 1563 O O . GLU A 1 204 ? 6.807 4.535 21.929 1.00 90.00 204 GLU A O 1
ATOM 1568 N N . VAL A 1 205 ? 8.592 5.738 22.547 1.00 91.06 205 VAL A N 1
ATOM 1569 C CA . VAL A 1 205 ? 8.651 5.171 23.901 1.00 91.06 205 VAL A CA 1
ATOM 1570 C C . VAL A 1 205 ? 7.516 5.758 24.740 1.00 91.06 205 VAL A C 1
ATOM 1572 O O . VAL A 1 205 ? 7.269 6.961 24.716 1.00 91.06 205 VAL A O 1
ATOM 1575 N N . PHE A 1 206 ? 6.842 4.914 25.515 1.00 90.38 206 PHE A N 1
ATOM 1576 C CA . PHE A 1 206 ? 5.698 5.306 26.330 1.00 90.38 206 PHE A CA 1
ATOM 1577 C C . PHE A 1 206 ? 5.770 4.721 27.749 1.00 90.38 206 PHE A C 1
ATOM 1579 O O . PHE A 1 206 ? 6.397 3.688 27.992 1.00 90.38 206 PHE A O 1
ATOM 1586 N N . ALA A 1 207 ? 5.133 5.387 28.711 1.00 89.19 207 ALA A N 1
ATOM 1587 C CA . ALA A 1 207 ? 4.978 4.884 30.077 1.00 89.19 207 ALA A CA 1
ATOM 1588 C C . ALA A 1 207 ? 3.831 3.865 30.159 1.00 89.19 207 ALA A C 1
ATOM 1590 O O . ALA A 1 207 ? 2.851 3.958 29.422 1.00 89.19 207 ALA A O 1
ATOM 1591 N N . ALA A 1 208 ? 3.900 2.906 31.084 1.00 81.44 208 ALA A N 1
ATOM 1592 C CA . ALA A 1 208 ? 2.811 1.941 31.256 1.00 81.44 208 ALA A CA 1
ATOM 1593 C C . ALA A 1 208 ? 1.463 2.650 31.514 1.00 81.44 208 ALA A C 1
ATOM 1595 O O . ALA A 1 208 ? 1.375 3.524 32.374 1.00 81.44 208 ALA A O 1
ATOM 1596 N N . GLN A 1 209 ? 0.416 2.247 30.781 1.00 86.81 209 GLN A N 1
ATOM 1597 C CA . GLN A 1 209 ? -0.928 2.848 30.823 1.00 86.81 209 GLN A CA 1
ATOM 1598 C C . GLN A 1 209 ? -0.993 4.309 30.344 1.00 86.81 209 GLN A C 1
ATOM 1600 O O . GLN A 1 209 ? -1.922 5.040 30.695 1.00 86.81 209 GLN A O 1
ATOM 1605 N N . GLN A 1 210 ? -0.040 4.745 29.517 1.00 91.62 210 GLN A N 1
ATOM 1606 C CA . GLN A 1 210 ? -0.080 6.069 28.907 1.00 91.62 210 GLN A CA 1
ATOM 1607 C C . GLN A 1 210 ? -1.303 6.221 27.995 1.00 91.62 210 GLN A C 1
ATOM 1609 O O . GLN A 1 210 ? -1.603 5.361 27.167 1.00 91.62 210 GLN A O 1
ATOM 1614 N N . ARG A 1 211 ? -2.011 7.343 28.149 1.00 94.38 211 ARG A N 1
ATOM 1615 C CA . ARG A 1 211 ? -3.142 7.730 27.302 1.00 94.38 211 ARG A CA 1
ATOM 1616 C C . ARG A 1 211 ? -2.677 8.729 26.247 1.00 94.38 211 ARG A C 1
ATOM 1618 O O . ARG A 1 211 ? -2.047 9.732 26.580 1.00 94.38 211 ARG A O 1
ATOM 1625 N N . ARG A 1 212 ? -3.037 8.477 24.992 1.00 93.06 212 ARG A N 1
ATOM 1626 C CA . ARG A 1 212 ? -2.939 9.415 23.869 1.00 93.06 212 ARG A CA 1
ATOM 1627 C C . ARG A 1 212 ? -4.352 9.758 23.409 1.00 93.06 212 ARG A C 1
ATOM 1629 O O . ARG A 1 212 ? -5.155 8.857 23.187 1.00 93.06 212 ARG A O 1
ATOM 1636 N N . THR A 1 213 ? -4.661 11.043 23.304 1.00 93.25 213 THR A N 1
ATOM 1637 C CA . THR A 1 213 ? -6.000 11.524 22.945 1.00 93.25 213 THR A CA 1
ATOM 1638 C C . THR A 1 213 ? -5.977 12.109 21.543 1.00 93.25 213 THR A C 1
ATOM 1640 O O . THR A 1 213 ? -5.135 12.945 21.225 1.00 93.25 213 THR A O 1
ATOM 1643 N N . PHE A 1 214 ? -6.933 11.675 20.732 1.00 92.44 214 PHE A N 1
ATOM 1644 C CA . PHE A 1 214 ? -7.216 12.128 19.378 1.00 92.44 214 PHE A CA 1
ATOM 1645 C C . PHE A 1 214 ? -8.681 12.600 19.296 1.00 92.44 214 PHE A C 1
ATOM 1647 O O . PHE A 1 214 ? -9.473 12.319 20.204 1.00 92.44 214 PHE A O 1
ATOM 1654 N N . PRO A 1 215 ? -9.090 13.297 18.222 1.00 91.19 215 PRO A N 1
ATOM 1655 C CA . PRO A 1 215 ? -10.492 13.660 18.020 1.00 91.19 215 PRO A CA 1
ATOM 1656 C C . PRO A 1 215 ? -11.403 12.421 18.039 1.00 91.19 215 PRO A C 1
ATOM 1658 O O . PRO A 1 215 ? -11.286 11.545 17.190 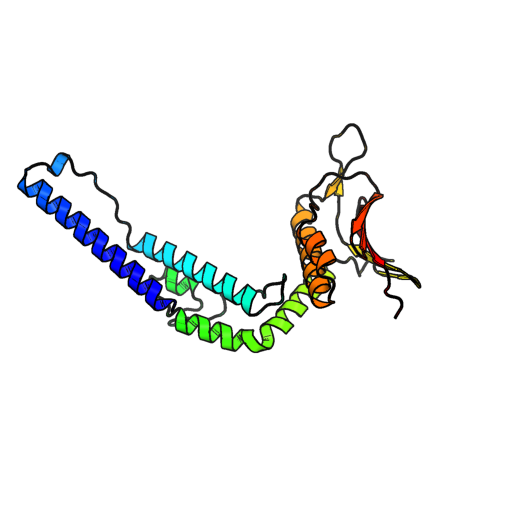1.00 91.19 215 PRO A O 1
ATOM 1661 N N . GLY A 1 216 ? -12.285 12.314 19.038 1.00 88.06 216 GLY A N 1
ATOM 1662 C CA . GLY A 1 216 ? -13.238 11.201 19.161 1.00 88.06 216 GLY A CA 1
ATOM 1663 C C . GLY A 1 216 ? -12.639 9.835 19.539 1.00 88.06 216 GLY A C 1
ATOM 1664 O O . GLY A 1 216 ? -13.391 8.862 19.631 1.00 88.06 216 GLY A O 1
ATOM 1665 N N . LEU A 1 217 ? -11.329 9.747 19.797 1.00 93.69 217 LEU A N 1
ATOM 1666 C CA . LEU A 1 217 ? -10.624 8.501 20.113 1.00 93.69 217 LEU A CA 1
ATOM 1667 C C . LEU A 1 217 ? -9.572 8.715 21.207 1.00 93.69 217 LEU A C 1
ATOM 1669 O O . LEU A 1 217 ? -8.688 9.552 21.073 1.00 93.69 217 LEU A O 1
ATOM 1673 N N . ASP A 1 218 ? -9.586 7.878 22.240 1.00 94.31 218 ASP A N 1
ATOM 1674 C CA . ASP A 1 218 ? -8.447 7.716 23.144 1.00 94.31 218 ASP A CA 1
ATOM 1675 C C . ASP A 1 218 ? -7.751 6.376 22.909 1.00 94.31 218 ASP A C 1
ATOM 1677 O O . ASP A 1 218 ? -8.400 5.335 22.855 1.00 94.31 218 ASP A O 1
ATOM 1681 N N . VAL A 1 219 ? -6.423 6.387 22.853 1.00 94.25 219 VAL A N 1
ATOM 1682 C CA . VAL A 1 219 ? -5.581 5.188 22.814 1.00 94.25 219 VAL A CA 1
ATOM 1683 C C . VAL A 1 219 ? -4.880 5.048 24.160 1.00 94.25 219 VAL A C 1
ATOM 1685 O O . VAL A 1 219 ? -4.070 5.894 24.534 1.00 94.25 219 VAL A O 1
ATOM 1688 N N . LEU A 1 220 ? -5.194 3.991 24.909 1.00 94.44 220 LEU A N 1
ATOM 1689 C CA . LEU A 1 220 ? -4.481 3.639 26.137 1.00 94.44 220 LEU A CA 1
ATOM 1690 C C . LEU A 1 220 ? -3.486 2.522 25.851 1.00 94.44 220 LEU A C 1
ATOM 1692 O O . LEU A 1 220 ? -3.869 1.428 25.437 1.00 94.44 220 LEU A O 1
ATOM 1696 N N . GLN A 1 221 ? -2.214 2.789 26.109 1.00 93.56 221 GLN A N 1
ATOM 1697 C CA . GLN A 1 221 ? -1.114 1.890 25.795 1.00 93.56 221 GLN A CA 1
ATOM 1698 C C . GLN A 1 221 ? -0.806 1.008 27.015 1.00 93.56 221 GLN A C 1
ATOM 1700 O O . GLN A 1 221 ? -0.160 1.443 27.973 1.00 93.56 221 GLN A O 1
ATOM 1705 N N . TYR A 1 222 ? -1.307 -0.232 27.010 1.00 91.06 222 TYR A N 1
ATOM 1706 C CA . TYR A 1 222 ? -0.930 -1.244 28.000 1.00 91.06 222 TYR A CA 1
ATOM 1707 C C . TYR A 1 222 ? 0.276 -2.057 27.513 1.00 91.06 222 TYR A C 1
ATOM 1709 O O . TYR A 1 222 ? 0.758 -1.909 26.394 1.00 91.06 222 TYR A O 1
ATOM 1717 N N . ASN A 1 223 ? 0.775 -2.919 28.398 1.00 90.38 223 ASN A N 1
ATOM 1718 C CA . ASN A 1 223 ? 1.963 -3.733 28.160 1.00 90.38 223 ASN A CA 1
ATOM 1719 C C . ASN A 1 223 ? 1.753 -4.784 27.057 1.00 90.38 223 ASN A C 1
ATOM 1721 O O . ASN A 1 223 ? 2.623 -4.968 26.215 1.00 90.38 223 ASN A O 1
ATOM 1725 N N . GLU A 1 224 ? 0.599 -5.454 27.070 1.00 89.75 224 GLU A N 1
ATOM 1726 C CA . GLU A 1 224 ? 0.295 -6.589 26.181 1.00 89.75 224 GLU A CA 1
ATOM 1727 C C . GLU A 1 224 ? -0.587 -6.194 24.984 1.00 89.75 224 GLU A C 1
ATOM 1729 O O . GLU A 1 224 ? -0.643 -6.891 23.973 1.00 89.75 224 GLU A O 1
ATOM 1734 N N . TYR A 1 225 ? -1.320 -5.088 25.105 1.00 92.44 225 TYR A N 1
ATOM 1735 C CA . TYR A 1 225 ? -2.296 -4.632 24.119 1.00 92.44 225 TYR A CA 1
ATOM 1736 C C . TYR A 1 225 ? -2.522 -3.129 24.254 1.00 92.44 225 TYR A C 1
ATOM 1738 O O . TYR A 1 225 ? -2.224 -2.533 25.289 1.00 92.44 225 TYR A O 1
ATOM 1746 N N . TRP A 1 226 ? -3.108 -2.504 23.242 1.00 94.19 226 TRP A N 1
ATOM 1747 C CA . TRP A 1 226 ? -3.601 -1.130 23.339 1.00 94.19 226 TRP A CA 1
ATOM 1748 C C . TRP A 1 226 ? -5.128 -1.126 23.354 1.00 94.19 226 TRP A C 1
ATOM 1750 O O . TRP A 1 226 ? -5.769 -1.938 22.691 1.00 94.19 226 TRP A O 1
ATOM 1760 N N . GLU A 1 227 ? -5.733 -0.240 24.138 1.00 94.31 227 GLU A N 1
ATOM 1761 C CA . GLU A 1 227 ? -7.185 -0.065 24.171 1.00 94.31 227 GLU A CA 1
ATOM 1762 C C . GLU A 1 227 ? -7.569 1.184 23.382 1.00 94.31 227 GLU A C 1
ATOM 1764 O O . GLU A 1 227 ? -7.180 2.296 23.736 1.00 94.31 227 GLU A O 1
ATOM 1769 N N . LEU A 1 228 ? -8.357 0.990 22.331 1.00 94.31 228 LEU A N 1
ATOM 1770 C CA . LEU A 1 228 ? -8.939 2.044 21.514 1.00 94.31 228 LEU A CA 1
ATOM 1771 C C . LEU A 1 228 ? -10.321 2.373 22.075 1.00 94.31 228 LEU A C 1
ATOM 1773 O O . LEU A 1 228 ? -11.210 1.521 22.071 1.00 94.31 228 LEU A O 1
ATOM 1777 N N . ARG A 1 229 ? -10.514 3.587 22.584 1.00 93.19 229 ARG A N 1
ATOM 1778 C CA . ARG A 1 229 ? -11.779 4.058 23.153 1.00 93.19 229 ARG A CA 1
ATOM 1779 C C . ARG A 1 229 ? -12.388 5.115 22.252 1.00 93.19 229 ARG A C 1
ATOM 1781 O O . ARG A 1 229 ? -11.963 6.265 22.265 1.00 93.19 229 ARG A O 1
ATOM 1788 N N . PHE A 1 230 ? -13.412 4.729 21.514 1.00 88.81 230 PHE A N 1
ATOM 1789 C CA . PHE A 1 230 ? -14.181 5.641 20.685 1.00 88.81 230 PHE A CA 1
ATOM 1790 C C . PHE A 1 230 ? -15.250 6.306 21.539 1.00 88.81 230 PHE A C 1
ATOM 1792 O O . PHE A 1 230 ? -16.022 5.618 22.221 1.00 88.81 230 PHE A O 1
ATOM 1799 N N . ALA A 1 231 ? -15.314 7.634 21.496 1.00 83.38 231 ALA A N 1
ATOM 1800 C CA . ALA A 1 231 ? -16.474 8.349 21.997 1.00 83.38 231 ALA A CA 1
ATOM 1801 C C . ALA A 1 231 ? -17.675 7.937 21.135 1.00 83.38 231 ALA A C 1
ATOM 1803 O O . ALA A 1 231 ? -17.641 8.066 19.913 1.00 83.38 231 ALA A O 1
ATOM 1804 N N . ALA A 1 232 ? -18.725 7.392 21.746 1.00 61.50 232 ALA A N 1
ATOM 1805 C CA . ALA A 1 232 ? -19.945 7.128 21.001 1.00 61.50 232 ALA A CA 1
ATOM 1806 C C . ALA A 1 232 ? -20.546 8.481 20.602 1.00 61.50 232 ALA A C 1
ATOM 1808 O O . ALA A 1 232 ? -20.828 9.306 21.476 1.00 61.50 232 ALA A O 1
ATOM 1809 N N . ARG A 1 233 ? -20.760 8.709 19.301 1.00 53.56 233 ARG A N 1
ATOM 1810 C CA . ARG A 1 233 ? -21.708 9.741 18.873 1.00 53.56 233 ARG A CA 1
ATOM 1811 C C . ARG A 1 233 ? -23.064 9.398 19.497 1.00 53.56 233 ARG A C 1
ATOM 1813 O O . ARG A 1 233 ? -23.542 8.273 19.372 1.00 53.56 233 ARG A O 1
ATOM 1820 N N . LEU A 1 234 ? -23.636 10.342 20.241 1.00 33.75 234 LEU A N 1
ATOM 1821 C CA . LEU A 1 234 ? -25.048 10.303 20.603 1.00 33.75 234 LEU A CA 1
ATOM 1822 C C . LEU A 1 234 ? -25.826 10.700 19.343 1.00 33.75 234 LEU A C 1
ATOM 1824 O O . LEU A 1 234 ? -25.797 11.876 18.990 1.00 33.75 234 LEU A O 1
ATOM 1828 N N . GLY A 1 235 ? -26.486 9.737 18.696 1.00 32.62 235 GLY A N 1
ATOM 1829 C CA . GLY A 1 235 ? -27.340 9.968 17.523 1.00 32.62 235 GLY A CA 1
ATOM 1830 C C . GLY A 1 235 ? -26.755 9.405 16.245 1.00 32.62 235 GLY A C 1
ATOM 1831 O O . GLY A 1 235 ? -25.770 9.996 15.753 1.00 32.62 235 GLY A O 1
#

Foldseek 3Di:
DLVVVLVVLVVVLVVVVVVLVVVCVVCVVVVNNVVDDDDPSPVLVVSLVVQVVSVVVLQVVLQCQLEFVLQGFDDDQQCQDFPNRRGPNVCSVVSHDTPVVVVSVVSCVVRNVCRHVRSLVVLVVLQVVQWPPVDPPQWDDDPFKIKHKGFFAWDADPDPARKIFGDPVCPVSQLSNLSSVLRVCVVVVNNQQSVCSNPDPSGDIGHAQDWDDGVQWIWTDHNGIIMIMGGDPPD

Radius of gyration: 26.26 Å; chains: 1; bounding box: 72×30×71 Å